Protein AF-A0A0C4EWX1-F1 (afdb_monomer_lite)

Radius of gyration: 31.96 Å; chains: 1; bounding box: 99×58×82 Å

Secondary structure (DSSP, 8-state):
------------------------------------------------------------PPP--EEHHHHHHHHHSS-TTTS--TT--HHHHHHHHHHEEE--SEEEE-SSPPPHHHHHHHHHHTEEEEPPTT-SS-SEEEEEEE--TT--S--GGGEEEEEEEEE--S-THHHHHHHHH-SHHHHT----TT--EEEEEEESS---HHHHHHHHS-HHHHHHHT-PPP-SSPPTTEEEEEEESGGG-TTS-HHHHHHHHHHHT----HHHH--SHHHHHHHHHHHHHGGG-

Foldseek 3Di:
DDDDDDDDDDDDDDDDDDDDDDDDDDDDDDDDDDDDDDDDDDDDDDDDPPDPDPDPPPPPPDDDWDFPQVVVCQFFVDGLVLACQDQAAPVLSCQNRVQKTFFADEEDEDADQDELVNLVVCRVVRYKYQYDPPQWLARIKTKIFRHDPVDDDGDSQRIEIAGEDEDADDDPVVLQVSVVCNDCVNRVYDHDLSHAYEYEYEHANADDPQCVVLLVDDPVSNSCSQNRDDDDDRDNRYGYTYAGHPSSGPNADPVRSVVVVCVSPPPVCQLVVPPDPVSNVVVVVVVVVSVPD

Structure (mmCIF, N/CA/C/O backbone):
data_AF-A0A0C4EWX1-F1
#
_entry.id   AF-A0A0C4EWX1-F1
#
loop_
_atom_site.group_PDB
_atom_site.id
_atom_site.type_symbol
_atom_site.label_atom_id
_atom_site.label_alt_id
_atom_site.label_comp_id
_atom_site.label_asym_id
_atom_site.label_entity_id
_atom_site.label_seq_id
_atom_site.pdbx_PDB_ins_code
_atom_site.Cartn_x
_atom_site.Cartn_y
_atom_site.Cartn_z
_atom_site.occupancy
_atom_site.B_iso_or_equiv
_atom_site.auth_seq_id
_atom_site.auth_comp_id
_atom_site.auth_asym_id
_atom_site.auth_atom_id
_atom_site.pdbx_PDB_model_num
ATOM 1 N N . MET A 1 1 ? 15.537 36.414 -47.572 1.00 32.09 1 MET A N 1
ATOM 2 C CA . MET A 1 1 ? 16.147 37.755 -47.449 1.00 32.09 1 MET A CA 1
ATOM 3 C C . MET A 1 1 ? 16.568 37.961 -45.998 1.00 32.09 1 MET A C 1
ATOM 5 O O . MET A 1 1 ? 15.700 37.920 -45.146 1.00 32.09 1 MET A O 1
ATOM 9 N N . ASN A 1 2 ? 17.889 38.091 -45.793 1.00 27.84 2 ASN A N 1
ATOM 10 C CA . ASN A 1 2 ? 18.663 38.701 -44.687 1.00 27.84 2 ASN A CA 1
ATOM 11 C C . ASN A 1 2 ? 18.342 38.325 -43.222 1.00 27.84 2 ASN A C 1
ATOM 13 O O . ASN A 1 2 ? 17.267 38.635 -42.732 1.00 27.84 2 ASN A O 1
ATOM 17 N N . LYS A 1 3 ? 19.209 37.528 -42.558 1.00 28.62 3 LYS A N 1
ATOM 18 C CA . LYS A 1 3 ? 20.475 37.877 -41.825 1.00 28.62 3 LYS A CA 1
ATOM 19 C C . LYS A 1 3 ? 20.147 38.521 -40.459 1.00 28.62 3 LYS A C 1
ATOM 21 O O . LYS A 1 3 ? 19.327 39.423 -40.423 1.00 28.62 3 LYS A O 1
ATOM 26 N N . THR A 1 4 ? 20.656 38.066 -39.303 1.00 31.55 4 THR A N 1
ATOM 27 C CA . THR A 1 4 ? 22.077 38.002 -38.862 1.00 31.55 4 THR A CA 1
ATOM 28 C C . THR A 1 4 ? 22.133 37.183 -37.545 1.00 31.55 4 THR A C 1
ATOM 30 O O . THR A 1 4 ? 21.404 37.511 -36.618 1.00 31.55 4 THR A O 1
ATOM 33 N N . VAL A 1 5 ? 22.681 35.960 -37.481 1.00 28.53 5 VAL A N 1
ATOM 34 C CA . VAL A 1 5 ? 24.032 35.533 -37.020 1.00 28.53 5 VAL A CA 1
ATOM 35 C C . VAL A 1 5 ? 24.793 36.507 -36.107 1.00 28.53 5 VAL A C 1
ATOM 37 O O . VAL A 1 5 ? 25.285 37.517 -36.587 1.00 28.53 5 VAL A O 1
ATOM 40 N N . HIS A 1 6 ? 25.042 36.120 -34.851 1.00 31.69 6 HIS A N 1
ATOM 41 C CA . HIS A 1 6 ? 26.299 36.464 -34.180 1.00 31.69 6 HIS A CA 1
ATOM 42 C C . HIS A 1 6 ? 26.901 35.239 -33.487 1.00 31.69 6 HIS A C 1
ATOM 44 O O . HIS A 1 6 ? 26.357 34.688 -32.534 1.00 31.69 6 HIS A O 1
ATOM 50 N N . ASP A 1 7 ? 28.029 34.841 -34.063 1.00 29.61 7 ASP A N 1
ATOM 51 C CA . ASP A 1 7 ? 29.065 33.942 -33.580 1.00 29.61 7 ASP A CA 1
ATOM 52 C C . ASP A 1 7 ? 29.964 34.690 -32.579 1.00 29.61 7 ASP A C 1
ATOM 54 O O . ASP A 1 7 ? 30.181 35.893 -32.746 1.00 29.61 7 ASP A O 1
ATOM 58 N N . LEU A 1 8 ? 30.553 33.978 -31.614 1.00 27.50 8 LEU A N 1
ATOM 59 C CA . LEU A 1 8 ? 31.857 34.332 -31.036 1.00 27.50 8 LEU A CA 1
ATOM 60 C C . LEU A 1 8 ? 32.463 33.119 -30.315 1.00 27.50 8 LEU A C 1
ATOM 62 O O . LEU A 1 8 ? 32.254 32.874 -29.128 1.00 27.50 8 LEU A O 1
ATOM 66 N N . LYS A 1 9 ? 33.249 32.360 -31.082 1.00 28.22 9 LYS A N 1
ATOM 67 C CA . LYS A 1 9 ? 34.370 31.561 -30.583 1.00 28.22 9 LYS A CA 1
ATOM 68 C C . LYS A 1 9 ? 35.592 32.459 -30.339 1.00 28.22 9 LYS A C 1
ATOM 70 O O . LYS A 1 9 ? 35.825 33.416 -31.073 1.00 28.22 9 LYS A O 1
ATOM 75 N N . THR A 1 10 ? 36.463 31.941 -29.472 1.00 27.70 10 THR A N 1
ATOM 76 C CA . THR A 1 10 ? 37.933 32.097 -29.424 1.00 27.70 10 THR A CA 1
ATOM 77 C C . THR A 1 10 ? 38.510 33.241 -28.587 1.00 27.70 10 THR A C 1
ATOM 79 O O . THR A 1 10 ? 38.507 34.397 -28.990 1.00 27.70 10 THR A O 1
ATOM 82 N N . LEU A 1 11 ? 39.188 32.860 -27.500 1.00 28.12 11 LEU A N 1
ATOM 83 C CA . LEU A 1 11 ? 40.572 33.278 -27.288 1.00 28.12 11 LEU A CA 1
ATOM 84 C C . LEU A 1 11 ? 41.362 32.136 -26.639 1.00 28.12 11 LEU A C 1
ATOM 86 O O . LEU A 1 11 ? 40.887 31.436 -25.750 1.00 28.12 11 LEU A O 1
ATOM 90 N N . ASP A 1 12 ? 42.539 31.937 -27.209 1.00 27.03 12 ASP A N 1
ATO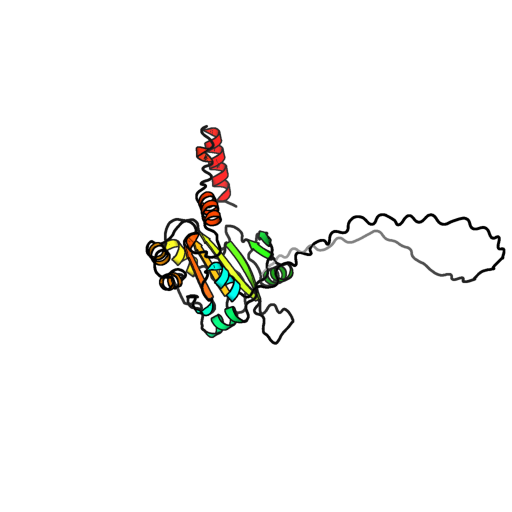M 91 C CA . ASP A 1 12 ? 43.457 30.812 -27.123 1.00 27.03 12 ASP A CA 1
ATOM 92 C C . ASP A 1 12 ? 44.787 31.359 -26.558 1.00 27.03 12 ASP A C 1
ATOM 94 O O . ASP A 1 12 ? 45.111 32.517 -26.830 1.00 27.03 12 ASP A O 1
ATOM 98 N N . LYS A 1 13 ? 45.569 30.500 -25.877 1.00 32.09 13 LYS A N 1
ATOM 99 C CA . LYS A 1 13 ? 47.032 30.611 -25.609 1.00 32.09 13 LYS A CA 1
ATOM 100 C C . LYS A 1 13 ? 47.527 31.706 -24.633 1.00 32.09 13 LYS A C 1
ATOM 102 O O . LYS A 1 13 ? 46.998 32.799 -24.575 1.00 32.09 13 LYS A O 1
ATOM 107 N N . ALA A 1 14 ? 48.598 31.534 -23.847 1.00 27.78 14 ALA A N 1
ATOM 108 C CA . ALA A 1 14 ? 49.599 30.474 -23.689 1.00 27.78 14 ALA A CA 1
ATOM 109 C C . ALA A 1 14 ? 50.414 30.700 -22.394 1.00 27.78 14 ALA A C 1
ATOM 111 O O . ALA A 1 14 ? 50.656 31.847 -22.023 1.00 27.78 14 ALA A O 1
ATOM 112 N N . ARG A 1 15 ? 50.979 29.626 -21.817 1.00 27.45 15 ARG A N 1
ATOM 113 C CA . ARG A 1 15 ? 52.424 29.564 -21.509 1.00 27.45 15 ARG A CA 1
ATOM 114 C C . ARG A 1 15 ? 52.901 28.104 -21.404 1.00 27.45 15 ARG A C 1
ATOM 116 O O . ARG A 1 15 ? 52.436 27.354 -20.555 1.00 27.45 15 ARG A O 1
ATOM 123 N N . ALA A 1 16 ? 53.798 27.737 -22.320 1.00 28.36 16 ALA A N 1
ATOM 124 C CA . ALA A 1 16 ? 54.700 26.577 -22.285 1.00 28.36 16 ALA A CA 1
ATOM 125 C C . ALA A 1 16 ? 55.749 26.735 -21.153 1.00 28.36 16 ALA A C 1
ATOM 127 O O . ALA A 1 16 ? 55.885 27.841 -20.633 1.00 28.36 16 ALA A O 1
ATOM 128 N N . GLY A 1 17 ? 56.543 25.751 -20.720 1.00 28.36 17 GLY A N 1
ATOM 129 C CA . GLY A 1 17 ? 56.886 24.398 -21.187 1.00 28.36 17 GLY A CA 1
ATOM 130 C C . GLY A 1 17 ? 57.621 23.644 -20.048 1.00 28.36 17 GLY A C 1
ATOM 131 O O . GLY A 1 17 ? 57.960 24.278 -19.051 1.00 28.36 17 GLY A O 1
ATOM 132 N N . THR A 1 18 ? 57.613 22.297 -20.059 1.00 28.30 18 THR A N 1
ATOM 133 C CA . THR A 1 18 ? 58.764 21.384 -20.365 1.00 28.30 18 THR A CA 1
ATOM 134 C C . THR A 1 18 ? 59.731 21.229 -19.166 1.00 28.30 18 THR A C 1
ATOM 136 O O . THR A 1 18 ? 60.071 22.221 -18.543 1.00 28.30 18 THR A O 1
ATOM 139 N N . ASP A 1 19 ? 60.151 20.059 -18.659 1.00 27.77 19 ASP A N 1
ATOM 140 C CA . ASP A 1 19 ? 60.656 18.796 -19.240 1.00 27.77 19 ASP A CA 1
ATOM 141 C C . ASP A 1 19 ? 60.678 17.702 -18.128 1.00 27.77 19 ASP A C 1
ATOM 143 O O . ASP A 1 19 ? 60.911 18.027 -16.969 1.00 27.77 19 ASP A O 1
ATOM 147 N N . ASN A 1 20 ? 60.197 16.467 -18.330 1.00 29.12 20 ASN A N 1
ATOM 148 C CA . ASN A 1 20 ? 60.824 15.248 -18.893 1.00 29.12 20 ASN A CA 1
ATOM 149 C C . ASN A 1 20 ? 61.800 14.439 -17.991 1.00 29.12 20 ASN A C 1
ATOM 151 O O . ASN A 1 20 ? 62.826 14.940 -17.551 1.00 29.12 20 ASN A O 1
ATOM 155 N N . LYS A 1 21 ? 61.507 13.120 -17.947 1.00 29.58 21 LYS A N 1
ATOM 156 C CA . LYS A 1 21 ? 62.373 11.920 -17.790 1.00 29.58 21 LYS A CA 1
ATOM 157 C C . LYS A 1 21 ? 62.737 11.336 -16.404 1.00 29.58 21 LYS A C 1
ATOM 159 O O . LYS A 1 21 ? 63.554 11.869 -15.668 1.00 29.58 21 LYS A O 1
ATOM 164 N N . ALA A 1 22 ? 62.234 10.113 -16.179 1.00 35.50 22 ALA A N 1
ATOM 165 C CA . ALA A 1 22 ? 62.958 8.957 -15.605 1.00 35.50 22 ALA A CA 1
ATOM 166 C C . ALA A 1 22 ? 63.925 8.368 -16.686 1.00 35.50 22 ALA A C 1
ATOM 168 O O . ALA A 1 22 ? 63.722 8.751 -17.850 1.00 35.50 22 ALA A O 1
ATOM 169 N N . PRO A 1 23 ? 64.924 7.475 -16.422 1.00 43.25 23 PRO A N 1
ATOM 170 C CA . PRO A 1 23 ? 64.732 6.165 -15.753 1.00 43.25 23 PRO A CA 1
ATOM 171 C C . PRO A 1 23 ? 65.967 5.502 -15.047 1.00 43.25 23 PRO A C 1
ATOM 173 O O . PRO A 1 23 ? 67.049 6.074 -14.988 1.00 43.25 23 PRO A O 1
ATOM 176 N N . ASP A 1 24 ? 65.735 4.261 -14.582 1.00 29.45 24 ASP A N 1
ATOM 177 C CA . ASP A 1 24 ? 66.617 3.070 -14.463 1.00 29.45 24 ASP A CA 1
ATOM 178 C C . ASP A 1 24 ? 67.754 2.931 -13.424 1.00 29.45 24 ASP A C 1
ATOM 180 O O . ASP A 1 24 ? 68.607 3.796 -13.258 1.00 29.45 24 ASP A O 1
ATOM 184 N N . GLY A 1 25 ? 67.820 1.723 -12.827 1.00 29.36 25 GLY A N 1
ATOM 185 C CA . GLY A 1 25 ? 69.032 1.150 -12.215 1.00 29.36 25 GLY A CA 1
ATOM 186 C C . GLY A 1 25 ? 68.798 0.106 -11.110 1.00 29.36 25 GLY A C 1
ATOM 187 O O . GLY A 1 25 ? 68.555 0.477 -9.969 1.00 29.36 25 GLY A O 1
ATOM 188 N N . MET A 1 26 ? 68.888 -1.186 -11.454 1.00 29.98 26 MET A N 1
ATOM 189 C CA . MET A 1 26 ? 68.985 -2.352 -10.549 1.00 29.98 26 MET A CA 1
ATOM 190 C C . MET A 1 26 ? 70.256 -2.319 -9.683 1.00 29.98 26 MET A C 1
ATOM 192 O O . MET A 1 26 ? 71.267 -1.817 -10.154 1.00 29.98 26 MET A O 1
ATOM 196 N N . ASP A 1 27 ? 70.226 -2.952 -8.501 1.00 32.16 27 ASP A N 1
ATOM 197 C CA . ASP A 1 27 ? 71.203 -4.000 -8.155 1.00 32.16 27 ASP A CA 1
ATOM 198 C C . ASP A 1 27 ? 70.766 -4.842 -6.943 1.00 32.16 27 ASP A C 1
ATOM 200 O O . ASP A 1 27 ? 70.128 -4.372 -6.000 1.00 32.16 27 ASP A O 1
ATOM 204 N N . ILE A 1 28 ? 71.092 -6.128 -7.046 1.00 35.16 28 ILE A N 1
ATOM 205 C CA . ILE A 1 28 ? 70.813 -7.242 -6.143 1.00 35.16 28 ILE A CA 1
ATOM 206 C C . ILE A 1 28 ? 72.161 -7.617 -5.523 1.00 35.16 28 ILE A C 1
ATOM 208 O O . ILE A 1 28 ? 73.083 -7.875 -6.286 1.00 35.16 28 ILE A O 1
ATOM 212 N N . ASP A 1 29 ? 72.277 -7.733 -4.197 1.00 29.83 29 ASP A N 1
ATOM 213 C CA . ASP A 1 29 ? 73.131 -8.777 -3.613 1.00 29.83 29 ASP A CA 1
ATOM 214 C C . ASP A 1 29 ? 72.771 -9.071 -2.148 1.00 29.83 29 ASP A C 1
ATOM 216 O O . ASP A 1 29 ? 72.382 -8.181 -1.391 1.00 29.83 29 ASP A O 1
ATOM 220 N N . SER A 1 30 ? 72.845 -10.351 -1.777 1.00 32.50 30 SER A N 1
ATOM 221 C CA . SER A 1 30 ? 72.583 -10.874 -0.420 1.00 32.50 30 SER A CA 1
ATOM 222 C C . SER A 1 30 ? 73.916 -11.122 0.341 1.00 32.50 30 SER A C 1
ATOM 224 O O . SER A 1 30 ? 74.939 -10.594 -0.080 1.00 32.50 30 SER A O 1
ATOM 226 N N . PRO A 1 31 ? 73.952 -11.797 1.512 1.00 51.91 31 PRO A N 1
ATOM 227 C CA . PRO A 1 31 ? 74.474 -11.253 2.770 1.00 51.91 31 PRO A CA 1
ATOM 228 C C . PRO A 1 31 ? 75.814 -11.901 3.194 1.00 51.91 31 PRO A C 1
ATOM 230 O O . PRO A 1 31 ? 76.387 -12.692 2.443 1.00 51.91 31 PRO A O 1
ATOM 233 N N . PRO A 1 32 ? 76.287 -11.661 4.433 1.00 33.84 32 PRO A N 1
ATOM 234 C CA . PRO A 1 32 ? 76.810 -12.813 5.168 1.00 33.84 32 PRO A CA 1
ATOM 235 C C . PRO A 1 32 ? 76.374 -12.908 6.637 1.00 33.84 32 PRO A C 1
ATOM 237 O O . PRO A 1 32 ? 76.201 -11.918 7.348 1.00 33.84 32 PRO A O 1
ATOM 240 N N . ASP A 1 33 ? 76.229 -14.170 7.041 1.00 33.34 33 ASP A N 1
ATOM 241 C CA . ASP A 1 33 ? 76.156 -14.698 8.400 1.00 33.34 33 ASP A CA 1
ATOM 242 C C . ASP A 1 33 ? 77.389 -14.336 9.243 1.00 33.34 33 ASP A C 1
ATOM 244 O O . ASP A 1 33 ? 78.504 -14.371 8.735 1.00 33.34 33 ASP A O 1
ATOM 248 N N . ASP A 1 34 ? 77.192 -14.125 10.552 1.00 35.09 34 ASP A N 1
ATOM 249 C CA . ASP A 1 34 ? 78.176 -14.519 11.571 1.00 35.09 34 ASP A CA 1
ATOM 250 C C . ASP A 1 34 ? 77.536 -14.721 12.965 1.00 35.09 34 ASP A C 1
ATOM 252 O O . ASP A 1 34 ? 77.247 -13.807 13.736 1.00 35.09 34 ASP A O 1
ATOM 256 N N . MET A 1 35 ? 77.283 -15.999 13.240 1.00 32.31 35 MET A N 1
ATOM 257 C CA . MET A 1 35 ? 77.416 -16.769 14.485 1.00 32.31 35 MET A CA 1
ATOM 258 C C . MET A 1 35 ? 77.811 -16.036 15.797 1.00 32.31 35 MET A C 1
ATOM 260 O O . MET A 1 35 ? 78.940 -15.570 15.941 1.00 32.31 35 MET A O 1
ATOM 264 N N . LYS A 1 36 ? 76.977 -16.153 16.850 1.00 33.09 36 LYS A N 1
ATOM 265 C CA . LYS A 1 36 ? 77.289 -16.939 18.077 1.00 33.09 36 LYS A CA 1
ATOM 266 C C . LYS A 1 36 ? 76.203 -16.857 19.164 1.00 33.09 36 LYS A C 1
ATOM 268 O O . LYS A 1 36 ? 75.807 -15.798 19.635 1.00 33.09 36 LYS A O 1
ATOM 273 N N . THR A 1 37 ? 75.803 -18.047 19.594 1.00 31.19 37 THR A N 1
ATOM 274 C CA . THR A 1 37 ? 74.988 -18.423 20.755 1.00 31.19 37 THR A CA 1
ATOM 275 C C . THR A 1 37 ? 75.541 -17.936 22.098 1.00 31.19 37 THR A C 1
ATOM 277 O O . THR A 1 37 ? 76.738 -18.077 22.345 1.00 31.19 37 THR A O 1
ATOM 280 N N . LEU A 1 38 ? 74.653 -17.545 23.022 1.00 32.00 38 LEU A N 1
ATOM 281 C CA . LEU A 1 38 ? 74.841 -17.805 24.453 1.00 32.00 38 LEU A CA 1
ATOM 282 C C . LEU A 1 38 ? 73.483 -17.989 25.154 1.00 32.00 38 LEU A C 1
ATOM 284 O O . LEU A 1 38 ? 72.659 -17.078 25.201 1.00 32.00 38 LEU A O 1
ATOM 288 N N . ASP A 1 39 ? 73.277 -19.187 25.694 1.00 34.38 39 ASP A N 1
ATOM 289 C CA . ASP A 1 39 ? 72.144 -19.578 26.527 1.00 34.38 39 ASP A CA 1
ATOM 290 C C . ASP A 1 39 ? 72.026 -18.740 27.807 1.00 34.38 39 ASP A C 1
ATOM 292 O O . ASP A 1 39 ? 73.027 -18.493 28.485 1.00 34.38 39 ASP A O 1
ATOM 296 N N . LYS A 1 40 ? 70.782 -18.419 28.194 1.00 33.59 40 LYS A N 1
ATOM 297 C CA . LYS A 1 40 ? 70.266 -18.515 29.577 1.00 33.59 40 LYS A CA 1
ATOM 298 C C . LYS A 1 40 ? 68.777 -18.158 29.631 1.00 33.59 40 LYS A C 1
ATOM 300 O O . LYS A 1 40 ? 68.396 -16.995 29.549 1.00 33.59 40 LYS A O 1
ATOM 305 N N . ALA A 1 41 ? 67.934 -19.165 29.846 1.00 36.94 41 ALA A N 1
ATOM 306 C CA . ALA A 1 41 ? 66.556 -18.967 30.287 1.00 36.94 41 ALA A CA 1
ATOM 307 C C . ALA A 1 41 ? 66.511 -18.558 31.772 1.00 36.94 41 ALA A C 1
ATOM 309 O O . ALA A 1 41 ? 67.280 -19.084 32.584 1.00 36.94 41 ALA A O 1
ATOM 310 N N . PRO A 1 42 ? 65.534 -17.721 32.158 1.00 31.80 42 PRO A N 1
ATOM 311 C CA . PRO A 1 42 ? 64.770 -18.067 33.348 1.00 31.80 42 PRO A CA 1
ATOM 312 C C . PRO A 1 42 ? 63.252 -17.872 33.185 1.00 31.80 42 PRO A C 1
ATOM 314 O O . PRO A 1 42 ? 62.763 -16.797 32.868 1.00 31.80 42 PRO A O 1
ATOM 317 N N . LYS A 1 43 ? 62.541 -18.949 33.537 1.00 31.39 43 LYS A N 1
ATOM 318 C CA . LYS A 1 43 ? 61.285 -19.009 34.308 1.00 31.39 43 LYS A CA 1
ATOM 319 C C . LYS A 1 43 ? 60.057 -18.246 33.779 1.00 31.39 43 LYS A C 1
ATOM 321 O O . LYS A 1 43 ? 59.875 -17.050 33.966 1.00 31.39 43 LYS A O 1
ATOM 326 N N . THR A 1 44 ? 59.141 -19.062 33.264 1.00 35.28 44 THR A N 1
ATOM 327 C CA . THR A 1 44 ? 57.701 -18.857 33.071 1.00 35.28 44 THR A CA 1
ATOM 328 C C . THR A 1 44 ? 57.010 -18.057 34.181 1.00 35.28 44 THR A C 1
ATOM 330 O O . THR A 1 44 ? 57.023 -18.459 35.346 1.00 35.28 44 THR A O 1
ATOM 333 N N . SER A 1 45 ? 56.287 -17.010 33.782 1.00 33.09 45 SER A N 1
ATOM 334 C CA . SER A 1 45 ? 55.141 -16.460 34.508 1.00 33.09 45 SER A CA 1
ATOM 335 C C . SER A 1 45 ? 53.948 -16.466 33.555 1.00 33.09 45 SER A C 1
ATOM 337 O O . SER A 1 45 ? 53.883 -15.681 32.610 1.00 33.09 45 SER A O 1
ATOM 339 N N . ASN A 1 46 ? 53.032 -17.410 33.771 1.00 47.47 46 ASN A N 1
ATOM 340 C CA . ASN A 1 46 ? 51.766 -17.494 33.057 1.00 47.47 46 ASN A CA 1
ATOM 341 C C . ASN A 1 46 ? 50.856 -16.351 33.521 1.00 47.47 46 ASN A C 1
ATOM 343 O O . ASN A 1 46 ? 50.251 -16.427 34.590 1.00 47.47 46 ASN A O 1
ATOM 347 N N . LYS A 1 47 ? 50.708 -15.317 32.695 1.00 38.41 47 LYS A N 1
ATOM 348 C CA . LYS A 1 47 ? 49.545 -14.429 32.744 1.00 38.41 47 LYS A CA 1
ATOM 349 C C . LYS A 1 47 ? 48.957 -14.350 31.344 1.00 38.41 47 LYS A C 1
ATOM 351 O O . LYS A 1 47 ? 49.498 -13.675 30.474 1.00 38.41 47 LYS A O 1
ATOM 356 N N . ALA A 1 48 ? 47.870 -15.091 31.134 1.00 42.94 48 ALA A N 1
ATOM 357 C CA . ALA A 1 48 ? 47.037 -14.928 29.955 1.00 42.94 48 ALA A CA 1
ATOM 358 C C . ALA A 1 48 ? 46.577 -13.457 29.880 1.00 42.94 48 ALA A C 1
ATOM 360 O O . ALA A 1 48 ? 46.187 -12.900 30.914 1.00 42.94 48 ALA A O 1
ATOM 361 N N . PRO A 1 49 ? 46.634 -12.803 28.708 1.00 43.31 49 PRO A N 1
ATOM 362 C CA . PRO A 1 49 ? 46.014 -11.501 28.552 1.00 43.31 49 PRO A CA 1
ATOM 363 C C . PRO A 1 49 ? 44.509 -11.647 28.792 1.00 43.31 49 PRO A C 1
ATOM 365 O O . PRO A 1 49 ? 43.868 -12.513 28.201 1.00 43.31 49 PRO A O 1
ATOM 368 N N . ASN A 1 50 ? 43.954 -10.806 29.671 1.00 46.62 50 ASN A N 1
ATOM 369 C CA . ASN A 1 50 ? 42.510 -10.645 29.828 1.00 46.62 50 ASN A CA 1
ATOM 370 C C . ASN A 1 50 ? 41.925 -10.237 28.471 1.00 46.62 50 ASN A C 1
ATOM 372 O O . ASN A 1 50 ? 42.042 -9.080 28.066 1.00 46.62 50 ASN A O 1
ATOM 376 N N . ILE A 1 51 ? 41.324 -11.193 27.765 1.00 55.00 51 ILE A N 1
ATOM 377 C CA . ILE A 1 51 ? 40.500 -10.916 26.594 1.00 55.00 51 ILE A CA 1
ATOM 378 C C . ILE A 1 51 ? 39.245 -10.212 27.129 1.00 55.00 51 ILE A C 1
ATOM 380 O O . ILE A 1 51 ? 38.592 -10.761 28.022 1.00 55.00 51 ILE A O 1
ATOM 384 N N . PRO A 1 52 ? 38.930 -8.990 26.668 1.00 52.62 52 PRO A N 1
ATOM 385 C CA . PRO A 1 52 ? 37.728 -8.295 27.097 1.00 52.62 52 PRO A CA 1
ATOM 386 C C . PRO A 1 52 ? 36.509 -9.148 26.750 1.00 52.62 52 PRO A C 1
ATOM 388 O O . PRO A 1 52 ? 36.436 -9.693 25.652 1.00 52.62 52 PRO A O 1
ATOM 391 N N . ASP A 1 53 ? 35.599 -9.251 27.719 1.00 53.56 53 ASP A N 1
ATOM 392 C CA . ASP A 1 53 ? 34.304 -9.935 27.688 1.00 53.56 53 ASP A CA 1
ATOM 393 C C . ASP A 1 53 ? 33.611 -9.749 26.324 1.00 53.56 53 ASP A C 1
ATOM 395 O O . ASP A 1 53 ? 32.908 -8.764 26.084 1.00 53.56 53 ASP A O 1
ATOM 399 N N . SER A 1 54 ? 33.865 -10.672 25.392 1.00 57.00 54 SER A N 1
ATOM 400 C CA . SER A 1 54 ? 33.291 -10.675 24.051 1.00 57.00 54 SER A CA 1
ATOM 401 C C . SER A 1 54 ? 31.895 -11.264 24.138 1.00 57.00 54 SER A C 1
ATOM 403 O O . SER A 1 54 ? 31.610 -12.360 23.657 1.00 57.00 54 SER A O 1
ATOM 405 N N . ARG A 1 55 ? 30.992 -10.517 24.778 1.00 54.62 55 ARG A N 1
ATOM 406 C CA . ARG A 1 55 ? 29.563 -10.784 24.640 1.00 54.62 55 ARG A CA 1
ATOM 407 C C . ARG A 1 55 ? 29.271 -10.819 23.141 1.00 54.62 55 ARG A C 1
ATOM 409 O O . ARG A 1 55 ? 29.655 -9.866 22.455 1.00 54.62 55 ARG A O 1
ATOM 416 N N . PRO A 1 56 ? 28.650 -11.888 22.615 1.00 53.78 56 PRO A N 1
ATOM 417 C CA . PRO A 1 56 ? 28.274 -11.926 21.216 1.00 53.78 56 PRO A CA 1
ATOM 418 C C . PRO A 1 56 ? 27.453 -10.675 20.932 1.00 53.78 56 PRO A C 1
ATOM 420 O O . PRO A 1 56 ? 26.420 -10.449 21.565 1.00 53.78 56 PRO A O 1
ATOM 423 N N . VAL A 1 57 ? 27.938 -9.827 20.025 1.00 58.75 57 VAL A N 1
ATOM 424 C CA . VAL A 1 57 ? 27.074 -8.823 19.416 1.00 58.75 57 VAL A CA 1
ATOM 425 C C . VAL A 1 57 ? 26.021 -9.644 18.697 1.00 58.75 57 VAL A C 1
ATOM 427 O O . VAL A 1 57 ? 26.323 -10.309 17.709 1.00 58.75 57 VAL A O 1
ATOM 430 N N . GLU A 1 58 ? 24.818 -9.678 19.260 1.00 55.44 58 GLU A N 1
ATOM 431 C CA . GLU A 1 58 ? 23.667 -10.295 18.626 1.00 55.44 58 GLU A CA 1
ATOM 432 C C . GLU A 1 58 ? 23.483 -9.563 17.294 1.00 55.44 58 GLU A C 1
ATOM 434 O O . GLU A 1 58 ? 23.051 -8.406 17.249 1.00 55.44 58 GLU A O 1
ATOM 439 N N . LEU A 1 59 ? 23.925 -10.194 16.206 1.00 49.97 59 LEU A N 1
ATOM 440 C CA . LEU A 1 59 ? 23.685 -9.711 14.859 1.00 49.97 59 LEU A CA 1
ATOM 441 C C . LEU A 1 59 ? 22.175 -9.778 14.668 1.00 49.97 59 LEU A C 1
ATOM 443 O O . LEU A 1 59 ? 21.616 -10.822 14.346 1.00 49.97 59 LEU A O 1
ATOM 447 N N . LYS A 1 60 ? 21.499 -8.658 14.925 1.00 53.25 60 LYS A N 1
ATOM 448 C CA . LYS A 1 60 ? 20.121 -8.471 14.495 1.00 53.25 60 LYS A CA 1
ATOM 449 C C . LYS A 1 60 ? 20.153 -8.443 12.977 1.00 53.25 60 LYS A C 1
ATOM 451 O O . LYS A 1 60 ? 20.425 -7.404 12.379 1.00 53.25 60 LYS A O 1
ATOM 456 N N . GLU A 1 61 ? 19.946 -9.604 12.369 1.00 58.00 61 GLU A N 1
ATOM 457 C CA . GLU A 1 61 ? 19.715 -9.694 10.937 1.00 58.00 61 GLU A CA 1
ATOM 458 C C . GLU A 1 61 ? 18.541 -8.777 10.596 1.00 58.00 61 GLU A C 1
ATOM 460 O O . GLU A 1 61 ? 17.474 -8.832 11.216 1.00 58.00 61 GLU A O 1
ATOM 465 N N . PHE A 1 62 ? 18.758 -7.872 9.641 1.00 56.59 62 PHE A N 1
ATOM 466 C CA . PHE A 1 62 ? 17.659 -7.078 9.119 1.00 56.59 62 PHE A CA 1
ATOM 467 C C . PHE A 1 62 ? 16.644 -8.031 8.485 1.00 56.59 62 PHE A C 1
ATOM 469 O O . PHE A 1 62 ? 17.051 -8.959 7.780 1.00 56.59 62 PHE A O 1
ATOM 476 N N . PRO A 1 63 ? 15.337 -7.824 8.714 1.00 65.50 63 PRO A N 1
ATOM 477 C CA . PRO A 1 63 ? 14.327 -8.681 8.123 1.00 65.50 63 PRO A CA 1
ATOM 478 C C . PRO A 1 63 ? 14.508 -8.711 6.602 1.00 65.50 63 PRO A C 1
ATOM 480 O O . PRO A 1 63 ? 14.672 -7.671 5.954 1.00 65.50 63 PRO A O 1
ATOM 483 N N . GLY A 1 64 ? 14.520 -9.924 6.048 1.00 79.94 64 GLY A N 1
ATOM 484 C CA . GLY A 1 64 ? 14.620 -10.147 4.610 1.00 79.94 64 GLY A CA 1
ATOM 485 C C . GLY A 1 64 ? 13.435 -9.550 3.846 1.00 79.94 64 GLY A C 1
ATOM 486 O O . GLY A 1 64 ? 12.503 -8.992 4.425 1.00 79.94 64 GLY A O 1
ATOM 487 N N . ALA A 1 65 ? 13.461 -9.664 2.518 1.00 89.00 65 ALA A N 1
ATOM 488 C CA . ALA A 1 65 ? 12.338 -9.230 1.692 1.00 89.00 65 ALA A CA 1
ATOM 489 C C . ALA A 1 65 ? 11.037 -9.950 2.100 1.00 89.00 65 ALA A C 1
ATOM 491 O O . ALA A 1 65 ? 11.019 -11.165 2.303 1.00 89.00 65 ALA A O 1
ATOM 492 N N . ILE A 1 66 ? 9.944 -9.196 2.191 1.00 92.88 66 ILE A N 1
ATOM 493 C CA . ILE A 1 66 ? 8.638 -9.658 2.663 1.00 92.88 66 ILE A CA 1
ATOM 494 C C . ILE A 1 66 ? 7.693 -9.791 1.461 1.00 92.88 66 ILE A C 1
ATOM 496 O O . ILE A 1 66 ? 7.597 -8.850 0.669 1.00 92.88 66 ILE A O 1
ATOM 500 N N . PRO A 1 67 ? 6.961 -10.909 1.310 1.00 96.19 67 PRO A N 1
ATOM 501 C CA . PRO A 1 67 ? 5.932 -11.029 0.282 1.00 96.19 67 PRO A CA 1
ATOM 502 C C . PRO A 1 67 ? 4.818 -9.988 0.451 1.00 96.19 67 PRO A C 1
ATOM 504 O O . PRO A 1 67 ? 4.342 -9.762 1.566 1.00 96.19 67 PRO A O 1
ATOM 507 N N . VAL A 1 68 ? 4.328 -9.418 -0.653 1.00 97.75 68 VAL A N 1
ATOM 508 C CA . VAL A 1 68 ? 3.202 -8.461 -0.656 1.00 97.75 68 VAL A CA 1
ATOM 509 C C . VAL A 1 68 ? 1.969 -9.067 0.018 1.00 97.75 68 VAL A C 1
ATOM 511 O O . VAL A 1 68 ? 1.310 -8.395 0.809 1.00 97.75 68 VAL A O 1
ATOM 514 N N . ALA A 1 69 ? 1.687 -10.351 -0.220 1.00 97.69 69 ALA A N 1
ATOM 515 C CA . ALA A 1 69 ? 0.600 -11.058 0.455 1.00 97.69 69 ALA A CA 1
ATOM 516 C C . ALA A 1 69 ? 0.747 -11.012 1.985 1.00 97.69 69 ALA A C 1
ATOM 518 O O . ALA A 1 69 ? -0.197 -10.654 2.686 1.00 97.69 69 ALA A O 1
ATOM 519 N N . LYS A 1 70 ? 1.954 -11.276 2.505 1.00 97.00 70 LYS A N 1
ATOM 520 C CA . LYS A 1 70 ? 2.208 -11.258 3.949 1.00 97.00 70 LYS A CA 1
ATOM 521 C C . LYS A 1 70 ? 2.109 -9.851 4.534 1.00 97.00 70 LYS A C 1
ATOM 523 O O . LYS A 1 70 ? 1.628 -9.683 5.655 1.00 97.00 70 LYS A O 1
ATOM 528 N N . PHE A 1 71 ? 2.546 -8.843 3.783 1.00 96.62 71 PHE A N 1
ATOM 529 C CA . PHE A 1 71 ? 2.382 -7.440 4.155 1.00 96.62 71 PHE A CA 1
ATOM 530 C C . PHE A 1 71 ? 0.897 -7.071 4.304 1.00 96.62 71 PHE A C 1
ATOM 532 O O . PHE A 1 71 ? 0.497 -6.566 5.352 1.00 96.62 71 PHE A O 1
ATOM 539 N N . LEU A 1 72 ? 0.064 -7.408 3.316 1.00 97.44 72 LEU A N 1
ATOM 540 C CA . LEU A 1 72 ? -1.381 -7.155 3.351 1.00 97.44 72 LEU A CA 1
ATOM 541 C C . LEU A 1 72 ? -2.091 -7.916 4.481 1.00 97.44 72 LEU A C 1
ATOM 543 O O . LEU A 1 72 ? -2.915 -7.337 5.190 1.00 97.44 72 LEU A O 1
ATOM 547 N N . GLU A 1 73 ? -1.736 -9.183 4.693 1.00 96.75 73 GLU A N 1
ATOM 548 C CA . GLU A 1 73 ? -2.238 -9.998 5.809 1.00 96.75 73 GLU A CA 1
ATOM 549 C C . GLU A 1 73 ? -1.875 -9.402 7.165 1.00 96.75 73 GLU A C 1
ATOM 551 O O . GLU A 1 73 ? -2.675 -9.431 8.093 1.00 96.75 73 GLU A O 1
ATOM 556 N N . THR A 1 74 ? -0.679 -8.831 7.288 1.00 95.62 74 THR A N 1
ATOM 557 C CA . THR A 1 74 ? -0.249 -8.180 8.528 1.00 95.62 74 THR A CA 1
ATOM 558 C C . THR A 1 74 ? -1.048 -6.902 8.771 1.00 95.62 74 THR A C 1
ATOM 560 O O . THR A 1 74 ? -1.522 -6.680 9.882 1.00 95.62 74 THR A O 1
ATOM 563 N N . LEU A 1 75 ? -1.256 -6.079 7.738 1.00 95.00 75 LEU A N 1
ATOM 564 C CA . LEU A 1 75 ? -2.042 -4.851 7.867 1.00 95.00 75 LEU A CA 1
ATOM 565 C C . LEU A 1 75 ? -3.498 -5.132 8.266 1.00 95.00 75 LEU A C 1
ATOM 567 O O . LEU A 1 75 ? -4.034 -4.453 9.141 1.00 95.00 75 LEU A O 1
ATOM 571 N N . THR A 1 76 ? -4.124 -6.123 7.633 1.00 94.00 76 THR A N 1
ATOM 572 C CA . THR A 1 76 ? -5.580 -6.348 7.699 1.00 94.00 76 THR A CA 1
ATOM 573 C C . THR A 1 76 ? -5.996 -7.464 8.656 1.00 94.00 76 THR A C 1
ATOM 575 O O . THR A 1 76 ? -7.130 -7.484 9.117 1.00 94.00 76 THR A O 1
ATOM 578 N N . GLY A 1 77 ? -5.105 -8.411 8.962 1.00 93.38 77 GLY A N 1
ATOM 579 C CA . GLY A 1 77 ? -5.454 -9.659 9.647 1.00 93.38 77 GLY A CA 1
ATOM 580 C C . GLY A 1 77 ? -6.219 -10.664 8.777 1.00 93.38 77 GLY A C 1
ATOM 581 O O . GLY A 1 77 ? -6.648 -11.695 9.289 1.00 93.38 77 GLY A O 1
ATOM 582 N N . ILE A 1 78 ? -6.401 -10.383 7.483 1.00 93.31 78 ILE A N 1
ATOM 583 C CA . ILE A 1 78 ? -7.211 -11.169 6.545 1.00 93.31 78 ILE A CA 1
ATOM 584 C C . ILE A 1 78 ? -6.299 -11.790 5.488 1.00 93.31 78 ILE A C 1
ATOM 586 O O . ILE A 1 78 ? -5.343 -11.157 5.044 1.00 93.31 78 ILE A O 1
ATOM 590 N N . SER A 1 79 ? -6.613 -13.013 5.046 1.00 94.88 79 SER A N 1
ATOM 591 C CA . SER A 1 79 ? -5.882 -13.664 3.953 1.00 94.88 79 SER A CA 1
ATOM 592 C C . SER A 1 79 ? -5.843 -12.781 2.704 1.00 94.88 79 SER A C 1
ATOM 594 O O . SER A 1 79 ? -6.879 -12.336 2.209 1.00 94.88 79 SER A O 1
ATOM 596 N N . ALA A 1 80 ? -4.658 -12.579 2.124 1.00 95.44 80 ALA A N 1
ATOM 597 C CA . ALA A 1 80 ? -4.509 -11.672 0.984 1.00 95.44 80 ALA A CA 1
ATOM 598 C C . ALA A 1 80 ? -5.358 -12.074 -0.239 1.00 95.44 80 ALA A C 1
ATOM 600 O O . ALA A 1 80 ? -5.748 -11.227 -1.046 1.00 95.44 80 ALA A O 1
ATOM 601 N N . ASN A 1 81 ? -5.681 -13.364 -0.372 1.00 94.44 81 ASN A N 1
ATOM 602 C CA . ASN A 1 81 ? -6.496 -13.877 -1.470 1.00 94.44 81 ASN A CA 1
ATOM 603 C C . ASN A 1 81 ? -7.973 -13.477 -1.364 1.00 94.44 81 ASN A C 1
ATOM 605 O O . ASN A 1 81 ? -8.618 -13.318 -2.406 1.00 94.44 81 ASN A O 1
ATOM 609 N N . THR A 1 82 ? -8.495 -13.282 -0.150 1.00 94.25 82 THR A N 1
ATOM 610 C CA . THR A 1 82 ? -9.899 -12.914 0.091 1.00 94.25 82 THR A CA 1
ATOM 611 C C . THR A 1 82 ? -10.119 -11.402 0.114 1.00 94.25 82 THR A C 1
ATOM 613 O O . THR A 1 82 ? -11.259 -10.958 0.018 1.00 94.25 82 THR A O 1
ATOM 616 N N . LEU A 1 83 ? -9.047 -10.603 0.178 1.00 94.94 83 LEU A N 1
ATOM 617 C CA . LEU A 1 83 ? -9.141 -9.145 0.181 1.00 94.94 83 LEU A CA 1
ATOM 618 C C . LEU A 1 83 ? -9.776 -8.592 -1.115 1.00 94.94 83 LEU A C 1
ATOM 620 O O . LEU A 1 83 ? -9.435 -9.046 -2.222 1.00 94.94 83 LEU A O 1
ATOM 624 N N . PRO A 1 84 ? -10.641 -7.563 -1.003 1.00 93.88 84 PRO A N 1
ATOM 625 C CA . PRO A 1 84 ? -11.288 -6.916 -2.138 1.00 93.88 84 PRO A CA 1
ATOM 626 C C . PRO A 1 84 ? -10.338 -5.904 -2.796 1.00 93.88 84 PRO A C 1
ATOM 628 O O . PRO A 1 84 ? -10.497 -4.697 -2.650 1.00 93.88 84 PRO A O 1
ATOM 631 N N . LEU A 1 85 ? -9.342 -6.402 -3.537 1.00 94.19 85 LEU A N 1
ATOM 632 C CA . LEU A 1 85 ? -8.268 -5.613 -4.168 1.00 94.19 85 LEU A CA 1
ATOM 633 C C . LEU A 1 85 ? -8.720 -4.740 -5.364 1.00 94.19 85 LEU A C 1
ATOM 635 O O . LEU A 1 85 ? -7.963 -4.546 -6.313 1.00 94.19 85 LEU A O 1
ATOM 639 N N . GLY A 1 86 ? -9.937 -4.203 -5.346 1.00 89.38 86 GLY A N 1
ATOM 640 C CA . GLY A 1 86 ? -10.453 -3.315 -6.387 1.00 89.38 86 GLY A CA 1
ATOM 641 C C . GLY A 1 86 ? -10.650 -4.008 -7.739 1.00 89.38 86 GLY A C 1
ATOM 642 O O . GLY A 1 86 ? -11.129 -5.139 -7.808 1.00 89.38 86 GLY A O 1
ATOM 643 N N . SER A 1 87 ? -10.305 -3.313 -8.827 1.00 89.75 87 SER A N 1
ATOM 644 C CA . SER A 1 87 ? -10.537 -3.752 -10.210 1.00 89.75 87 SER A CA 1
ATOM 645 C C . SER A 1 87 ? -9.407 -4.583 -10.827 1.00 89.75 87 SER A C 1
ATOM 647 O O . SER A 1 87 ? -9.424 -4.832 -12.036 1.00 89.75 87 SER A O 1
ATOM 649 N N . ILE A 1 88 ? -8.412 -4.996 -10.037 1.00 94.75 88 ILE A N 1
ATOM 650 C CA . ILE A 1 88 ? -7.275 -5.768 -10.542 1.00 94.75 88 ILE A CA 1
ATOM 651 C C . ILE A 1 88 ? -7.736 -7.057 -11.241 1.00 94.75 88 ILE A C 1
ATOM 653 O O . ILE A 1 88 ? -8.507 -7.854 -10.701 1.00 94.75 88 ILE A O 1
ATOM 657 N N . ALA A 1 89 ? -7.232 -7.305 -12.449 1.00 95.62 89 ALA A N 1
ATOM 658 C CA . ALA A 1 89 ? -7.530 -8.530 -13.181 1.00 95.62 89 ALA A CA 1
ATOM 659 C C . ALA A 1 89 ? -6.884 -9.747 -12.505 1.00 95.62 89 ALA A C 1
ATOM 661 O O . ALA A 1 89 ? -5.787 -9.660 -11.954 1.00 95.62 89 ALA A O 1
ATOM 662 N N . SER A 1 90 ? -7.504 -10.924 -12.620 1.00 95.75 90 SER A N 1
ATOM 663 C CA . SER A 1 90 ? -7.063 -12.144 -11.923 1.00 95.75 90 SER A CA 1
ATOM 664 C C . SER A 1 90 ? -5.594 -12.506 -12.177 1.00 95.75 90 SER A C 1
ATOM 666 O O . SER A 1 90 ? -4.884 -12.873 -11.242 1.00 95.75 90 SER A O 1
ATOM 668 N N . LYS A 1 91 ? -5.106 -12.349 -13.418 1.00 95.88 91 LYS A N 1
ATOM 669 C CA . LYS A 1 91 ? -3.689 -12.576 -13.763 1.00 95.88 91 LYS A CA 1
ATOM 670 C C . LYS A 1 91 ? -2.762 -11.616 -13.011 1.00 95.88 91 LYS A C 1
ATOM 672 O O . LYS A 1 91 ? -1.728 -12.038 -12.504 1.00 95.88 91 LYS A O 1
ATOM 677 N N . GLN A 1 92 ? -3.150 -10.346 -12.927 1.00 96.94 92 GLN A N 1
ATOM 678 C CA . GLN A 1 92 ? -2.379 -9.300 -12.263 1.00 96.94 92 GLN A CA 1
ATOM 679 C C . GLN A 1 92 ? -2.412 -9.453 -10.741 1.00 96.94 92 GLN A C 1
ATOM 681 O O . GLN A 1 92 ? -1.373 -9.342 -10.096 1.00 96.94 92 GLN A O 1
ATOM 686 N N . LYS A 1 93 ? -3.566 -9.829 -10.175 1.00 97.12 93 LYS A N 1
ATOM 687 C CA . LYS A 1 93 ? -3.708 -10.183 -8.756 1.00 97.12 93 LYS A CA 1
ATOM 688 C C . LYS A 1 93 ? -2.780 -11.330 -8.381 1.00 97.12 93 LYS A C 1
ATOM 690 O O . LYS A 1 93 ? -2.032 -11.215 -7.416 1.00 97.12 93 LYS A O 1
ATOM 695 N N . LYS A 1 94 ? -2.799 -12.413 -9.166 1.00 96.44 94 LYS A N 1
ATOM 696 C CA . LYS A 1 94 ? -1.930 -13.573 -8.946 1.00 96.44 94 LYS A CA 1
ATOM 697 C C . LYS A 1 94 ? -0.460 -13.161 -8.945 1.00 96.44 94 LYS A C 1
ATOM 699 O O . LYS A 1 94 ? 0.258 -13.468 -8.003 1.00 96.44 94 LYS A O 1
ATOM 704 N N . ARG A 1 95 ? -0.042 -12.403 -9.960 1.00 96.06 95 ARG A N 1
ATOM 705 C CA . ARG A 1 95 ? 1.333 -11.914 -10.083 1.00 96.06 95 ARG A CA 1
ATOM 706 C C . ARG A 1 95 ? 1.748 -11.051 -8.887 1.00 96.06 95 ARG A C 1
ATOM 708 O O . ARG A 1 95 ? 2.802 -11.278 -8.309 1.00 96.06 95 ARG A O 1
ATOM 715 N N . LEU A 1 96 ? 0.902 -10.109 -8.469 1.00 97.56 96 LEU A N 1
ATOM 716 C CA . LEU A 1 96 ? 1.174 -9.247 -7.317 1.00 97.56 96 LEU A CA 1
ATOM 717 C C . LEU A 1 96 ? 1.342 -10.046 -6.017 1.00 97.56 96 LEU A C 1
ATOM 719 O O . LEU A 1 96 ? 2.268 -9.779 -5.257 1.00 97.56 96 LEU A O 1
ATOM 723 N N . LEU A 1 97 ? 0.449 -11.004 -5.753 1.00 97.44 97 LEU A N 1
ATOM 724 C CA . LEU A 1 97 ? 0.427 -11.744 -4.489 1.00 97.44 97 LEU A CA 1
ATOM 725 C C . LEU A 1 97 ? 1.467 -12.871 -4.423 1.00 97.44 97 LEU A C 1
ATOM 727 O O . LEU A 1 97 ? 1.990 -13.133 -3.342 1.00 97.44 97 LEU A O 1
ATOM 731 N N . GLU A 1 98 ? 1.767 -13.532 -5.544 1.00 95.81 98 GLU A N 1
ATOM 732 C CA . GLU A 1 98 ? 2.696 -14.672 -5.586 1.00 95.81 98 GLU A CA 1
ATOM 733 C C . GLU A 1 98 ? 4.150 -14.274 -5.866 1.00 95.81 98 GLU A C 1
ATOM 735 O O . GLU A 1 98 ? 5.059 -14.957 -5.393 1.00 95.81 98 GLU A O 1
ATOM 740 N N . GLU A 1 99 ? 4.381 -13.209 -6.641 1.00 95.56 99 GLU A N 1
ATOM 741 C CA . GLU A 1 99 ? 5.727 -12.779 -7.056 1.00 95.56 99 GLU A CA 1
ATOM 742 C C . GLU A 1 99 ? 6.172 -11.487 -6.363 1.00 95.56 99 GLU A C 1
ATOM 744 O O . GLU A 1 99 ? 7.366 -11.196 -6.312 1.00 95.56 99 GLU A O 1
ATOM 749 N N . GLY A 1 100 ? 5.235 -10.687 -5.847 1.00 96.38 100 GLY A N 1
ATOM 750 C CA . GLY A 1 100 ? 5.540 -9.394 -5.249 1.00 96.38 100 GLY A CA 1
ATOM 751 C C . GLY A 1 100 ? 6.324 -9.525 -3.949 1.00 96.38 100 GLY A C 1
ATOM 752 O O . GLY A 1 100 ? 5.827 -10.063 -2.961 1.00 96.38 100 GLY A O 1
ATOM 753 N N . MET A 1 101 ? 7.521 -8.949 -3.934 1.00 95.06 101 MET A N 1
ATOM 754 C CA . MET A 1 101 ? 8.407 -8.859 -2.778 1.00 95.06 101 MET A CA 1
ATOM 755 C C . MET A 1 101 ? 8.696 -7.396 -2.457 1.00 95.06 101 MET A C 1
ATOM 757 O O . MET A 1 101 ? 8.903 -6.581 -3.354 1.00 95.06 101 MET A O 1
ATOM 761 N N . MET A 1 102 ? 8.751 -7.062 -1.175 1.00 94.00 102 MET A N 1
ATOM 762 C CA . MET A 1 102 ? 9.022 -5.713 -0.692 1.00 94.00 102 MET A CA 1
ATOM 763 C C . MET A 1 102 ? 10.176 -5.737 0.304 1.00 94.00 102 MET A C 1
ATOM 765 O O . MET A 1 102 ? 10.278 -6.651 1.119 1.00 94.00 102 MET A O 1
ATOM 769 N N . HIS A 1 103 ? 11.038 -4.725 0.272 1.00 91.38 103 HIS A N 1
ATOM 770 C CA . HIS A 1 103 ? 12.120 -4.594 1.242 1.00 91.38 103 HIS A CA 1
ATOM 771 C C . HIS A 1 103 ? 12.392 -3.123 1.546 1.00 91.38 103 HIS A C 1
ATOM 773 O O . HIS A 1 103 ? 12.707 -2.345 0.647 1.00 91.38 103 HIS A O 1
ATOM 779 N N . TRP A 1 104 ? 12.258 -2.752 2.817 1.00 92.44 104 TRP A N 1
ATOM 780 C CA . TRP A 1 104 ? 12.646 -1.446 3.331 1.00 92.44 104 TRP A CA 1
ATOM 781 C C . TRP A 1 104 ? 12.929 -1.531 4.835 1.00 92.44 104 TRP A C 1
ATOM 783 O O . TRP A 1 104 ? 12.347 -2.353 5.540 1.00 92.44 104 TRP A O 1
ATOM 793 N N . ASN A 1 105 ? 13.812 -0.673 5.334 1.00 91.56 105 ASN A N 1
ATOM 794 C CA . ASN A 1 105 ? 14.114 -0.514 6.758 1.00 91.56 105 ASN A CA 1
ATOM 795 C C . ASN A 1 105 ? 14.107 0.965 7.201 1.00 91.56 105 ASN A C 1
ATOM 797 O O . ASN A 1 105 ? 14.037 1.238 8.397 1.00 91.56 105 ASN A O 1
ATOM 801 N N . HIS A 1 106 ? 14.112 1.922 6.264 1.00 90.75 106 HIS A N 1
ATOM 802 C CA . HIS A 1 106 ? 13.947 3.350 6.545 1.00 90.75 106 HIS A CA 1
ATOM 803 C C . HIS A 1 106 ? 13.244 4.094 5.400 1.00 90.75 106 HIS A C 1
ATOM 805 O O . HIS A 1 106 ? 13.087 3.573 4.293 1.00 90.75 106 HIS A O 1
ATOM 811 N N . PHE A 1 107 ? 12.820 5.328 5.685 1.00 91.44 107 PHE A N 1
ATOM 812 C CA . PHE A 1 107 ? 12.246 6.251 4.708 1.00 91.44 107 PHE A CA 1
ATOM 813 C C . PHE A 1 107 ? 13.233 7.370 4.375 1.00 91.44 107 PHE A C 1
ATOM 815 O O . PHE A 1 107 ? 13.927 7.871 5.261 1.00 91.44 107 PHE A O 1
ATOM 822 N N . ILE A 1 108 ? 13.246 7.809 3.116 1.00 90.75 108 ILE A N 1
ATOM 823 C CA . ILE A 1 108 ? 13.911 9.050 2.702 1.00 90.75 108 ILE A CA 1
ATOM 824 C C . ILE A 1 108 ? 12.896 10.029 2.130 1.00 90.75 108 ILE A C 1
ATOM 826 O O . ILE A 1 108 ? 11.992 9.646 1.388 1.00 90.75 108 ILE A O 1
ATOM 830 N N . GLN A 1 109 ? 13.082 11.312 2.418 1.00 89.06 109 GLN A N 1
ATOM 831 C CA . GLN A 1 109 ? 12.296 12.360 1.785 1.00 89.06 109 GLN A CA 1
ATOM 832 C C . GLN A 1 109 ? 12.812 12.616 0.365 1.00 89.06 109 GLN A C 1
ATOM 834 O O . GLN A 1 109 ? 13.998 12.885 0.154 1.00 89.06 109 GLN A O 1
ATOM 839 N N . ARG A 1 110 ? 11.918 12.565 -0.621 1.00 82.19 110 ARG A N 1
ATOM 840 C CA . ARG A 1 110 ? 12.210 12.892 -2.019 1.00 82.19 110 ARG A CA 1
ATOM 841 C C . ARG A 1 110 ? 11.566 14.229 -2.383 1.00 82.19 110 ARG A C 1
ATOM 843 O O . ARG A 1 110 ? 10.406 14.480 -2.086 1.00 82.19 110 ARG A O 1
ATOM 850 N N . LYS A 1 111 ? 12.338 15.081 -3.063 1.00 80.31 111 LYS A N 1
ATOM 851 C CA . LYS A 1 111 ? 11.877 16.371 -3.620 1.00 80.31 111 LYS A CA 1
ATOM 852 C C . LYS A 1 111 ? 11.287 16.248 -5.030 1.00 80.31 111 LYS A C 1
ATOM 854 O O . LYS A 1 111 ? 10.866 17.232 -5.620 1.00 80.31 111 LYS A O 1
ATOM 859 N N . LYS A 1 112 ? 11.380 15.063 -5.626 1.00 80.94 112 LYS A N 1
ATOM 860 C CA . LYS A 1 112 ? 10.942 14.769 -6.990 1.00 80.94 112 LYS A CA 1
ATOM 861 C C . LYS A 1 112 ? 10.249 13.420 -6.992 1.00 80.94 112 LYS A C 1
ATOM 863 O O . LYS A 1 112 ? 10.575 12.572 -6.160 1.00 80.94 112 LYS A O 1
ATOM 868 N N . THR A 1 113 ? 9.374 13.226 -7.970 1.00 82.38 113 THR A N 1
ATOM 869 C CA . THR A 1 113 ? 8.730 11.942 -8.205 1.00 82.38 113 THR A CA 1
ATOM 870 C C . THR A 1 113 ? 9.759 10.819 -8.373 1.00 82.38 113 THR A C 1
ATOM 872 O O . THR A 1 113 ? 10.755 11.018 -9.076 1.00 82.38 113 THR A O 1
ATOM 875 N N . PRO A 1 114 ? 9.550 9.652 -7.734 1.00 85.06 114 PRO A N 1
ATOM 876 C CA . PRO A 1 114 ? 10.393 8.483 -7.941 1.00 85.06 114 PRO A CA 1
ATOM 877 C C . PRO A 1 114 ? 10.407 8.024 -9.404 1.00 85.06 114 PRO A C 1
ATOM 879 O O . PRO A 1 114 ? 9.361 7.756 -9.986 1.00 85.06 114 PRO A O 1
ATOM 882 N N . THR A 1 115 ? 11.599 7.876 -9.979 1.00 86.56 115 THR A N 1
ATOM 883 C CA . THR A 1 115 ? 11.817 7.161 -11.246 1.00 86.56 115 THR A CA 1
ATOM 884 C C . THR A 1 115 ? 11.999 5.663 -10.987 1.00 86.56 115 THR A C 1
ATOM 886 O O . THR A 1 115 ? 12.342 5.269 -9.866 1.00 86.56 115 THR A O 1
ATOM 889 N N . THR A 1 116 ? 11.871 4.814 -12.012 1.00 85.88 116 THR A N 1
ATOM 890 C CA . THR A 1 116 ? 12.173 3.372 -11.910 1.00 85.88 116 THR A CA 1
ATOM 891 C C . THR A 1 116 ? 13.581 3.108 -11.359 1.00 85.88 116 THR A C 1
ATOM 893 O O . THR A 1 116 ? 13.765 2.245 -10.505 1.00 85.88 116 THR A O 1
ATOM 896 N N . GLU A 1 117 ? 14.574 3.890 -11.786 1.00 86.62 117 GLU A N 1
ATOM 897 C CA . GLU A 1 117 ? 15.957 3.808 -11.294 1.00 86.62 117 GLU A CA 1
ATOM 898 C C . GLU A 1 117 ? 16.043 4.120 -9.801 1.00 86.62 117 GLU A C 1
ATOM 900 O O . GLU A 1 117 ? 16.704 3.406 -9.049 1.00 86.62 117 GLU A O 1
ATOM 905 N N . SER A 1 118 ? 15.326 5.150 -9.344 1.00 87.50 118 SER A N 1
ATOM 906 C CA . SER A 1 118 ? 15.288 5.482 -7.923 1.00 87.50 118 SER A CA 1
ATOM 907 C C . SER A 1 118 ? 14.599 4.388 -7.103 1.00 87.50 118 SER A C 1
ATOM 909 O O . SER A 1 118 ? 15.023 4.126 -5.979 1.00 87.50 118 SER A O 1
ATOM 911 N N . LEU A 1 119 ? 13.566 3.731 -7.650 1.00 89.94 119 LEU A N 1
ATOM 912 C CA . LEU A 1 119 ? 12.874 2.611 -7.004 1.00 89.94 119 LEU A CA 1
ATOM 913 C C . LEU A 1 119 ? 13.789 1.387 -6.898 1.00 89.94 119 LEU A C 1
ATOM 915 O O . LEU A 1 119 ? 13.825 0.759 -5.839 1.00 89.94 119 LEU A O 1
ATOM 919 N N . MET A 1 120 ? 14.561 1.091 -7.950 1.00 88.38 120 MET A N 1
ATOM 920 C CA . MET A 1 120 ? 15.610 0.064 -7.946 1.00 88.38 120 MET A CA 1
ATOM 921 C C . MET A 1 120 ? 16.679 0.360 -6.894 1.00 88.38 120 MET A C 1
ATOM 923 O O . MET A 1 120 ? 16.992 -0.498 -6.071 1.00 88.38 120 MET A O 1
ATOM 927 N N . GLU A 1 121 ? 17.221 1.579 -6.886 1.00 87.44 121 GLU A N 1
ATOM 928 C CA . GLU A 1 121 ? 18.190 2.010 -5.875 1.00 87.44 121 GLU A CA 1
ATOM 929 C C . GLU A 1 121 ? 17.602 1.876 -4.465 1.00 87.44 121 GLU A C 1
ATOM 931 O O . GLU A 1 121 ? 18.276 1.402 -3.550 1.00 87.44 121 GLU A O 1
ATOM 936 N N . GLY A 1 122 ? 16.333 2.256 -4.301 1.00 87.62 122 GLY A N 1
ATOM 937 C CA . GLY A 1 122 ? 15.619 2.128 -3.043 1.00 87.62 122 GLY A CA 1
ATOM 938 C C . GLY A 1 122 ? 15.536 0.678 -2.581 1.00 87.62 122 GLY A C 1
ATOM 939 O O . GLY A 1 122 ? 15.909 0.381 -1.452 1.00 87.62 122 GLY A O 1
ATOM 940 N N . LEU A 1 123 ? 15.164 -0.242 -3.471 1.00 88.94 123 LEU A N 1
ATOM 941 C CA . LEU A 1 123 ? 15.132 -1.674 -3.178 1.00 88.94 123 LEU A CA 1
ATOM 942 C C . LEU A 1 123 ? 16.506 -2.197 -2.734 1.00 88.94 123 LEU A C 1
ATOM 944 O O . LEU A 1 123 ? 16.598 -2.867 -1.708 1.00 88.94 123 LEU A O 1
ATOM 948 N N . HIS A 1 124 ? 17.573 -1.853 -3.463 1.00 86.50 124 HIS A N 1
ATOM 949 C CA . HIS A 1 124 ? 18.942 -2.265 -3.132 1.00 86.50 124 HIS A CA 1
ATOM 950 C C . HIS A 1 124 ? 19.413 -1.759 -1.764 1.00 86.50 124 HIS A C 1
ATOM 952 O O . HIS A 1 124 ? 20.197 -2.431 -1.097 1.00 86.50 124 HIS A O 1
ATOM 958 N N . ARG A 1 125 ? 18.960 -0.571 -1.355 1.00 88.44 125 ARG A N 1
ATOM 959 C CA . ARG A 1 125 ? 19.361 0.072 -0.097 1.00 88.44 125 ARG A CA 1
ATOM 960 C C . ARG A 1 125 ? 18.387 -0.174 1.059 1.00 88.44 125 ARG A C 1
ATOM 962 O O . ARG A 1 125 ? 18.649 0.296 2.164 1.00 88.44 125 ARG A O 1
ATOM 969 N N . GLY A 1 126 ? 17.264 -0.852 0.818 1.00 90.06 126 GLY A N 1
ATOM 970 C CA . GLY A 1 126 ? 16.194 -1.003 1.805 1.00 90.06 126 GLY A CA 1
ATOM 971 C C . GLY A 1 126 ? 15.490 0.319 2.131 1.00 90.06 126 GLY A C 1
ATOM 972 O O . GLY A 1 126 ? 15.200 0.607 3.289 1.00 90.06 126 GLY A O 1
ATOM 973 N N . VAL A 1 127 ? 15.195 1.134 1.125 1.00 91.75 127 VAL A N 1
ATOM 974 C CA . VAL A 1 127 ? 14.627 2.475 1.280 1.00 91.75 127 VAL A CA 1
ATOM 975 C C . VAL A 1 127 ? 13.222 2.558 0.694 1.00 91.75 127 VAL A C 1
ATOM 977 O O . VAL A 1 127 ? 13.016 2.294 -0.490 1.00 91.75 127 VAL A O 1
ATOM 980 N N . ALA A 1 128 ? 12.282 3.046 1.502 1.00 93.69 128 ALA A N 1
ATOM 981 C CA . ALA A 1 128 ? 11.002 3.567 1.037 1.00 93.69 128 ALA A CA 1
ATOM 982 C C . ALA A 1 128 ? 11.070 5.093 0.856 1.00 93.69 128 ALA A C 1
ATOM 984 O O . ALA A 1 128 ? 11.872 5.786 1.486 1.00 93.69 128 ALA A O 1
ATOM 985 N N . MET A 1 129 ? 10.234 5.644 -0.017 1.00 92.94 129 MET A N 1
ATOM 986 C CA . MET A 1 129 ? 10.264 7.066 -0.352 1.00 92.94 129 MET A CA 1
ATOM 987 C C . MET A 1 129 ? 9.065 7.785 0.239 1.00 92.94 129 MET A C 1
ATOM 989 O O . MET A 1 129 ? 7.926 7.372 0.049 1.00 92.94 129 MET A O 1
ATOM 993 N N . GLN A 1 130 ? 9.326 8.893 0.916 1.00 91.94 130 GLN A N 1
ATOM 994 C CA . GLN A 1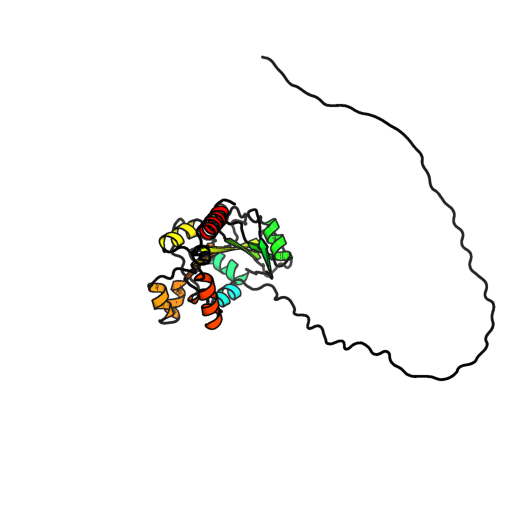 130 ? 8.321 9.865 1.308 1.00 91.94 130 GLN A CA 1
ATOM 995 C C . GLN A 1 130 ? 8.295 10.977 0.259 1.00 91.94 130 GLN A C 1
ATOM 997 O O . GLN A 1 130 ? 9.305 11.650 0.031 1.00 91.94 130 GLN A O 1
ATOM 1002 N N . CYS A 1 131 ? 7.155 11.134 -0.403 1.00 87.25 131 CYS A N 1
ATOM 1003 C CA . CYS A 1 131 ? 6.960 12.118 -1.459 1.00 87.25 131 CYS A CA 1
ATOM 1004 C C . CYS A 1 131 ? 6.784 13.524 -0.869 1.00 87.25 131 CYS A C 1
ATOM 1006 O O . CYS A 1 131 ? 6.435 13.694 0.302 1.00 87.25 131 CYS A O 1
ATOM 1008 N N . GLN A 1 132 ? 7.050 14.551 -1.677 1.00 82.19 132 GLN A N 1
ATOM 1009 C CA . GLN A 1 132 ? 6.806 15.935 -1.272 1.00 82.19 132 GLN A CA 1
ATOM 1010 C C . GLN A 1 132 ? 5.298 16.212 -1.176 1.00 82.19 132 GLN A C 1
ATOM 1012 O O . GLN A 1 132 ? 4.507 15.625 -1.905 1.00 82.19 132 GLN A O 1
ATOM 1017 N N . HIS A 1 133 ? 4.907 17.154 -0.313 1.00 66.75 133 HIS A N 1
ATOM 1018 C CA . HIS A 1 133 ? 3.509 17.498 -0.022 1.00 66.75 133 HIS A CA 1
ATOM 1019 C C . HIS A 1 133 ? 2.666 17.888 -1.256 1.00 66.75 133 HIS A C 1
ATOM 1021 O O . HIS A 1 133 ? 1.456 17.690 -1.270 1.00 66.75 133 HIS A O 1
ATOM 1027 N N . SER A 1 134 ? 3.298 18.419 -2.306 1.00 66.44 134 SER A N 1
ATOM 1028 C CA . SER A 1 134 ? 2.654 18.807 -3.568 1.00 66.44 134 SER A CA 1
ATOM 1029 C C . SER A 1 134 ? 2.656 17.707 -4.633 1.00 66.44 134 SER A C 1
ATOM 1031 O O . SER A 1 134 ? 2.107 17.898 -5.724 1.00 66.44 134 SER A O 1
ATOM 1033 N N . GLN A 1 135 ? 3.277 16.561 -4.349 1.00 70.50 135 GLN A N 1
ATOM 1034 C CA . GLN A 1 135 ? 3.302 15.451 -5.282 1.00 70.50 135 GLN A CA 1
ATOM 1035 C C . GLN A 1 135 ? 1.909 14.834 -5.394 1.00 70.50 135 GLN A C 1
ATOM 1037 O O . GLN A 1 135 ? 1.187 14.640 -4.417 1.00 70.50 135 GLN A O 1
ATOM 1042 N N . LYS A 1 136 ? 1.507 14.564 -6.632 1.00 78.81 136 LYS A N 1
ATOM 1043 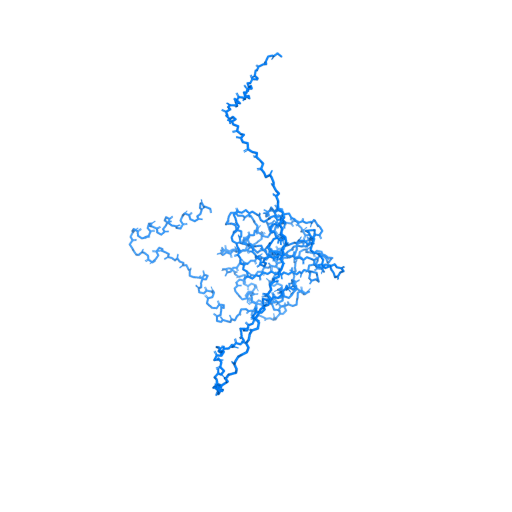C CA . LYS A 1 136 ? 0.193 14.003 -6.926 1.00 78.81 136 LYS A CA 1
ATOM 1044 C C . LYS A 1 136 ? 0.148 12.528 -6.512 1.00 78.81 136 LYS A C 1
ATOM 1046 O O . LYS A 1 136 ? 1.170 11.845 -6.527 1.00 78.81 136 LYS A O 1
ATOM 1051 N N . ALA A 1 137 ? -1.059 12.051 -6.212 1.00 86.44 137 ALA A N 1
ATOM 1052 C CA . ALA A 1 137 ? -1.428 10.644 -6.017 1.00 86.44 137 ALA A CA 1
ATOM 1053 C C . ALA A 1 137 ? -0.928 9.934 -4.746 1.00 86.44 137 ALA A C 1
ATOM 1055 O O . ALA A 1 137 ? -1.703 9.200 -4.141 1.00 86.44 137 ALA A O 1
ATOM 1056 N N . PHE A 1 138 ? 0.331 10.103 -4.335 1.00 91.44 138 PHE A N 1
ATOM 1057 C CA . PHE A 1 138 ? 0.904 9.317 -3.235 1.00 91.44 138 PHE A CA 1
ATOM 1058 C C . PHE A 1 138 ? 1.776 10.161 -2.309 1.00 91.44 138 PHE A C 1
ATOM 1060 O O . PHE A 1 138 ? 2.589 10.964 -2.759 1.00 91.44 138 PHE A O 1
ATOM 1067 N N . ASP A 1 139 ? 1.632 9.927 -1.006 1.00 91.00 139 ASP A N 1
ATOM 1068 C CA . ASP A 1 139 ? 2.441 10.532 0.053 1.00 91.00 139 ASP A CA 1
ATOM 1069 C C . ASP A 1 139 ? 3.680 9.673 0.358 1.00 91.00 139 ASP A C 1
ATOM 1071 O O . ASP A 1 139 ? 4.735 10.188 0.733 1.00 91.00 139 ASP A O 1
ATOM 1075 N N . GLN A 1 140 ? 3.580 8.354 0.169 1.00 93.69 140 GLN A N 1
ATOM 1076 C CA . GLN A 1 140 ? 4.692 7.413 0.314 1.00 93.69 140 GLN A CA 1
ATOM 1077 C C . GLN A 1 140 ? 4.687 6.379 -0.811 1.00 93.69 140 GLN A C 1
ATOM 1079 O O . GLN A 1 140 ? 3.632 5.991 -1.308 1.00 93.69 140 GLN A O 1
ATOM 1084 N N . VAL A 1 141 ? 5.873 5.914 -1.196 1.00 95.12 141 VAL A N 1
ATOM 1085 C CA . VAL A 1 141 ? 6.074 4.901 -2.234 1.00 95.12 141 VAL A CA 1
ATOM 1086 C C . VAL A 1 141 ? 7.061 3.859 -1.725 1.00 95.12 141 VAL A C 1
ATOM 1088 O O . VAL A 1 141 ? 8.197 4.177 -1.367 1.00 95.12 141 VAL A O 1
ATOM 1091 N N . LEU A 1 142 ? 6.620 2.606 -1.691 1.00 95.56 142 LEU A N 1
ATOM 1092 C CA . LEU A 1 142 ? 7.423 1.449 -1.317 1.00 95.56 142 LEU A CA 1
ATOM 1093 C C . LEU A 1 142 ? 7.661 0.612 -2.574 1.00 95.56 142 LEU A C 1
ATOM 1095 O O . LEU A 1 142 ? 6.705 0.250 -3.258 1.00 95.56 142 LEU A O 1
ATOM 1099 N N . THR A 1 143 ? 8.913 0.287 -2.885 1.00 95.56 143 THR A N 1
ATOM 1100 C CA . THR A 1 143 ? 9.221 -0.526 -4.067 1.00 95.56 143 THR A CA 1
ATOM 1101 C C . THR A 1 143 ? 8.691 -1.952 -3.904 1.00 95.56 143 THR A C 1
ATOM 1103 O O . THR A 1 143 ? 8.891 -2.586 -2.866 1.00 95.56 143 THR A O 1
ATOM 1106 N N . ILE A 1 144 ? 8.055 -2.467 -4.956 1.00 96.19 144 ILE A N 1
ATOM 1107 C CA . ILE A 1 144 ? 7.718 -3.884 -5.113 1.00 96.19 144 ILE A CA 1
ATOM 1108 C C . ILE A 1 144 ? 8.604 -4.443 -6.222 1.00 96.19 144 ILE A C 1
ATOM 1110 O O . ILE A 1 144 ? 8.638 -3.906 -7.327 1.00 96.19 144 ILE A O 1
ATOM 1114 N N . TYR A 1 145 ? 9.286 -5.546 -5.951 1.00 94.75 145 TYR A N 1
ATOM 1115 C CA . TYR A 1 145 ? 9.962 -6.335 -6.969 1.00 94.75 145 TYR A CA 1
ATOM 1116 C C . TYR A 1 145 ? 9.155 -7.596 -7.264 1.00 94.75 145 TYR A C 1
ATOM 1118 O O . TYR A 1 145 ? 8.861 -8.372 -6.357 1.00 94.75 145 TYR A O 1
ATOM 1126 N N . LEU A 1 146 ? 8.790 -7.798 -8.526 1.00 94.75 146 LEU A N 1
ATOM 1127 C CA . LEU A 1 146 ? 8.055 -8.970 -8.998 1.00 94.75 146 LEU A CA 1
ATOM 1128 C C . LEU A 1 146 ? 9.059 -10.084 -9.312 1.00 94.75 146 LEU A C 1
ATOM 1130 O O . LEU A 1 146 ? 9.635 -10.137 -10.401 1.00 94.75 146 LEU A O 1
ATOM 1134 N N . LYS A 1 147 ? 9.320 -10.940 -8.323 1.00 90.69 147 LYS A N 1
ATOM 1135 C CA . LYS A 1 147 ? 10.307 -12.014 -8.419 1.00 90.69 147 LYS A CA 1
ATOM 1136 C C . LYS A 1 147 ? 9.744 -13.207 -9.190 1.00 90.69 147 LYS A C 1
ATOM 1138 O O . LYS A 1 147 ? 9.003 -14.024 -8.647 1.00 90.69 147 LYS A O 1
ATOM 1143 N N . GLU A 1 148 ? 10.183 -13.363 -10.435 1.00 83.06 148 GLU A N 1
ATOM 1144 C CA . GLU A 1 148 ? 9.994 -14.606 -11.185 1.00 83.06 148 GLU A CA 1
ATOM 1145 C C . GLU A 1 148 ? 10.778 -15.744 -10.508 1.00 83.06 148 GLU A C 1
ATOM 1147 O O . GLU A 1 148 ? 11.979 -15.628 -10.266 1.00 83.06 148 GLU A O 1
ATOM 1152 N N . ARG A 1 149 ? 10.126 -16.882 -10.229 1.00 74.00 149 ARG A N 1
ATOM 1153 C CA . ARG A 1 149 ? 10.758 -18.028 -9.536 1.00 74.00 149 ARG A CA 1
ATOM 1154 C C . ARG A 1 149 ? 11.988 -18.598 -10.252 1.00 74.00 149 ARG A C 1
ATOM 1156 O O . ARG A 1 149 ? 12.790 -19.275 -9.624 1.00 74.00 149 ARG A O 1
ATOM 1163 N N . SER A 1 150 ? 12.106 -18.362 -11.555 1.00 72.75 150 SER A N 1
ATOM 1164 C CA . SER A 1 150 ? 13.161 -18.901 -12.415 1.00 72.75 150 SER A CA 1
ATOM 1165 C C . SER A 1 150 ? 14.363 -17.969 -12.597 1.00 72.75 150 SER A C 1
ATOM 1167 O O . SER A 1 150 ? 15.240 -18.292 -13.398 1.00 72.75 150 SER A O 1
ATOM 1169 N N . ARG A 1 151 ? 14.397 -16.796 -11.947 1.00 72.94 151 ARG A N 1
ATOM 1170 C CA . ARG A 1 151 ? 15.471 -15.807 -12.127 1.00 72.94 151 ARG A CA 1
ATOM 1171 C C . ARG A 1 151 ? 15.965 -15.250 -10.798 1.00 72.94 151 ARG A C 1
ATOM 1173 O O . ARG A 1 151 ? 15.181 -14.776 -9.982 1.00 72.94 151 ARG A O 1
ATOM 1180 N N . ASP A 1 152 ? 17.287 -15.221 -10.657 1.00 72.50 152 ASP A N 1
ATOM 1181 C CA . ASP A 1 152 ? 17.968 -14.715 -9.459 1.00 72.50 152 ASP A CA 1
ATOM 1182 C C . ASP A 1 152 ? 18.621 -13.336 -9.651 1.00 72.50 152 ASP A C 1
ATOM 1184 O O . ASP A 1 152 ? 19.254 -12.816 -8.735 1.00 72.50 152 ASP A O 1
ATOM 1188 N N . PHE A 1 153 ? 18.455 -12.708 -10.820 1.00 75.12 153 PHE A N 1
ATOM 1189 C CA . PHE A 1 153 ? 18.984 -11.371 -11.101 1.00 75.12 153 PHE A CA 1
ATOM 1190 C C . PHE A 1 153 ? 17.878 -10.310 -11.136 1.00 75.12 153 PHE A C 1
ATOM 1192 O O . PHE A 1 153 ? 16.775 -10.536 -11.635 1.00 75.12 153 PHE A O 1
ATOM 1199 N N . LEU A 1 154 ? 18.189 -9.125 -10.604 1.00 81.25 154 LEU A N 1
ATOM 1200 C CA . LEU A 1 154 ? 17.268 -7.993 -10.560 1.00 81.25 154 LEU A CA 1
ATOM 1201 C C . LEU A 1 154 ? 17.210 -7.305 -11.931 1.00 81.25 154 LEU A C 1
ATOM 1203 O O . LEU A 1 154 ? 18.232 -6.897 -12.475 1.00 81.25 154 LEU A O 1
ATOM 1207 N N . GLU A 1 155 ? 16.003 -7.147 -12.476 1.00 86.69 155 GLU A N 1
ATOM 1208 C CA . GLU A 1 155 ? 15.759 -6.475 -13.755 1.00 86.69 155 GLU A CA 1
ATOM 1209 C C . GLU A 1 155 ? 14.795 -5.297 -13.543 1.00 86.69 155 GLU A C 1
ATOM 1211 O O . GLU A 1 155 ? 13.744 -5.496 -12.924 1.00 86.69 155 GLU A O 1
ATOM 1216 N N . PRO A 1 156 ? 15.063 -4.103 -14.109 1.00 86.25 156 PRO A N 1
ATOM 1217 C CA . PRO A 1 156 ? 14.173 -2.945 -13.975 1.00 86.25 156 PRO A CA 1
ATOM 1218 C C . PRO A 1 156 ? 12.735 -3.205 -14.444 1.00 86.25 156 PRO A C 1
ATOM 1220 O O . PRO A 1 156 ? 11.786 -2.665 -13.884 1.00 86.25 156 PRO A O 1
ATOM 1223 N N . LYS A 1 157 ? 12.546 -4.091 -15.431 1.00 90.81 157 LYS A N 1
ATOM 1224 C CA . LYS A 1 157 ? 11.222 -4.464 -15.956 1.00 90.81 157 LYS A CA 1
ATOM 1225 C C . LYS A 1 157 ? 10.326 -5.192 -14.941 1.00 90.81 157 LYS A C 1
ATOM 1227 O O . LYS A 1 157 ? 9.132 -5.332 -15.176 1.00 90.81 157 LYS A O 1
ATOM 1232 N N . ASN A 1 158 ? 10.885 -5.662 -13.827 1.00 92.62 158 ASN A N 1
ATOM 1233 C CA . ASN A 1 158 ? 10.147 -6.342 -12.762 1.00 92.62 158 ASN A CA 1
ATOM 1234 C C . ASN A 1 158 ? 9.834 -5.413 -11.583 1.00 92.62 158 ASN A C 1
ATOM 1236 O O . ASN A 1 158 ? 9.328 -5.866 -10.558 1.00 92.62 158 ASN A O 1
ATOM 1240 N N . ILE A 1 159 ? 10.118 -4.116 -11.719 1.00 93.06 159 ILE A N 1
ATOM 1241 C CA . ILE A 1 159 ? 9.783 -3.124 -10.705 1.00 93.06 159 ILE A CA 1
ATOM 1242 C C . ILE A 1 159 ? 8.328 -2.703 -10.814 1.00 93.06 159 ILE A C 1
ATOM 1244 O O . ILE A 1 159 ? 7.784 -2.458 -11.892 1.00 93.06 159 ILE A O 1
ATOM 1248 N N . SER A 1 160 ? 7.726 -2.600 -9.643 1.00 96.12 160 SER A N 1
ATOM 1249 C CA . SER A 1 160 ? 6.464 -1.942 -9.385 1.00 96.12 160 SER A CA 1
ATOM 1250 C C . SER A 1 160 ? 6.541 -1.235 -8.026 1.00 96.12 160 SER A C 1
ATOM 1252 O O . SER A 1 160 ? 7.623 -1.068 -7.453 1.00 96.12 160 SER A O 1
ATOM 1254 N N . PHE A 1 161 ? 5.408 -0.800 -7.488 1.00 96.50 161 PHE A N 1
ATOM 1255 C CA . PHE A 1 161 ? 5.356 -0.112 -6.210 1.00 96.50 161 PHE A CA 1
ATOM 1256 C C . PHE A 1 161 ? 4.031 -0.316 -5.467 1.00 96.50 161 PHE A C 1
ATOM 1258 O O . PHE A 1 161 ? 2.992 -0.648 -6.042 1.00 96.50 161 PHE A O 1
ATOM 1265 N N . CYS A 1 162 ? 4.096 -0.086 -4.159 1.00 97.25 162 CYS A N 1
ATOM 1266 C CA . CYS A 1 162 ? 2.969 0.188 -3.287 1.00 97.25 162 CYS A CA 1
ATOM 1267 C C . CYS A 1 162 ? 2.957 1.688 -2.984 1.00 97.25 162 CYS A C 1
ATOM 1269 O O . CYS A 1 162 ? 3.860 2.196 -2.317 1.00 97.25 162 CYS A O 1
ATOM 1271 N N . GLY A 1 163 ? 1.952 2.397 -3.482 1.00 95.56 163 GLY A N 1
ATOM 1272 C CA . GLY A 1 163 ? 1.726 3.806 -3.199 1.00 95.56 163 GLY A CA 1
ATOM 1273 C C . GLY A 1 163 ? 0.744 3.960 -2.045 1.00 95.56 163 GLY A C 1
ATOM 1274 O O . GLY A 1 163 ? -0.327 3.356 -2.060 1.00 95.56 163 GLY A O 1
ATOM 1275 N N . VAL A 1 164 ? 1.096 4.771 -1.052 1.00 94.69 164 VAL A N 1
ATOM 1276 C CA . VAL A 1 164 ? 0.233 5.099 0.086 1.00 94.69 164 VAL A CA 1
ATOM 1277 C C . VAL A 1 164 ? -0.183 6.557 -0.022 1.00 94.69 164 VAL A C 1
ATOM 1279 O O . VAL A 1 164 ? 0.667 7.444 -0.115 1.00 94.69 164 VAL A O 1
ATOM 1282 N N . GLN A 1 165 ? -1.486 6.805 0.006 1.00 91.50 165 GLN A N 1
ATOM 1283 C CA . GLN A 1 165 ? -2.070 8.134 0.140 1.00 91.50 165 GLN A CA 1
ATOM 1284 C C . GLN A 1 165 ? -2.690 8.230 1.533 1.00 91.50 165 GLN A C 1
ATOM 1286 O O . GLN A 1 165 ? -3.541 7.415 1.884 1.00 91.50 165 GLN A O 1
ATOM 1291 N N . VAL A 1 166 ? -2.290 9.227 2.315 1.00 88.75 166 VAL A N 1
ATOM 1292 C CA . VAL A 1 166 ? -2.826 9.482 3.652 1.00 88.75 166 VAL A CA 1
ATOM 1293 C C . VAL A 1 166 ? -3.639 10.767 3.622 1.00 88.75 166 VAL A C 1
ATOM 1295 O O . VAL A 1 166 ? -3.160 11.826 3.208 1.00 88.75 166 VAL A O 1
ATOM 1298 N N . LYS A 1 167 ? -4.884 10.695 4.080 1.00 81.69 167 LYS A N 1
ATOM 1299 C CA . LYS A 1 167 ? -5.746 11.852 4.292 1.00 81.69 167 LYS A CA 1
ATOM 1300 C C . LYS A 1 167 ? -6.218 11.882 5.735 1.00 81.69 167 LYS A C 1
ATOM 1302 O O . LYS A 1 167 ? -6.485 10.870 6.364 1.00 81.69 167 LYS A O 1
ATOM 1307 N N . ASN A 1 168 ? -6.297 13.104 6.239 1.00 70.06 168 ASN A N 1
ATOM 1308 C CA . ASN A 1 168 ? -6.749 13.423 7.587 1.00 70.06 168 ASN A CA 1
ATOM 1309 C C . ASN A 1 168 ? -7.926 14.418 7.532 1.00 70.06 168 ASN A C 1
ATOM 1311 O O . ASN A 1 168 ? -8.181 15.131 8.502 1.00 70.06 168 ASN A O 1
ATOM 1315 N N . VAL A 1 169 ? -8.594 14.529 6.378 1.00 59.94 169 VAL A N 1
ATOM 1316 C CA . VAL A 1 169 ? -9.663 15.505 6.119 1.00 59.94 169 VAL A CA 1
ATOM 1317 C C . VAL A 1 169 ? -11.009 14.827 6.354 1.00 59.94 169 VAL A C 1
ATOM 1319 O O . VAL A 1 169 ? -11.186 13.670 6.004 1.00 59.94 169 VAL A O 1
ATOM 1322 N N . GLN A 1 170 ? -11.966 15.538 6.942 1.00 55.25 170 GLN A N 1
ATOM 1323 C CA . GLN A 1 170 ? -13.323 15.018 7.102 1.00 55.25 170 GLN A CA 1
ATOM 1324 C C . GLN A 1 170 ? -13.993 14.891 5.716 1.00 55.25 170 GLN A C 1
ATOM 1326 O O . GLN A 1 170 ? -13.859 15.809 4.911 1.00 55.25 170 GLN A O 1
ATOM 1331 N N . HIS A 1 171 ? -14.722 13.787 5.480 1.00 59.28 171 HIS A N 1
ATOM 1332 C CA . HIS A 1 171 ? -15.682 13.497 4.386 1.00 59.28 171 HIS A CA 1
ATOM 1333 C C . HIS A 1 171 ? -15.266 12.458 3.317 1.00 59.28 171 HIS A C 1
ATOM 1335 O O . HIS A 1 171 ? -14.225 12.549 2.676 1.00 59.28 171 HIS A O 1
ATOM 1341 N N . ASP A 1 172 ? -16.188 11.526 3.043 1.00 56.94 172 ASP A N 1
ATOM 1342 C CA . ASP A 1 172 ? -16.041 10.372 2.135 1.00 56.94 172 ASP A CA 1
ATOM 1343 C C . ASP A 1 172 ? -15.938 10.735 0.639 1.00 56.94 172 ASP A C 1
ATOM 1345 O O . ASP A 1 172 ? -15.294 10.040 -0.148 1.00 56.94 172 ASP A O 1
ATOM 1349 N N . THR A 1 173 ? -16.496 11.882 0.231 1.00 59.06 173 THR A N 1
ATOM 1350 C CA . THR A 1 173 ? -16.356 12.403 -1.144 1.00 59.06 173 THR A CA 1
ATOM 1351 C C . THR A 1 173 ? -14.896 12.656 -1.526 1.00 59.06 173 THR A C 1
ATOM 1353 O O . THR A 1 173 ? -14.552 12.663 -2.710 1.00 59.06 173 THR A O 1
ATOM 1356 N N . ALA A 1 174 ? -14.017 12.822 -0.536 1.00 66.06 174 ALA A N 1
ATOM 1357 C CA . ALA A 1 174 ? -12.589 12.952 -0.747 1.00 66.06 174 ALA A CA 1
ATOM 1358 C C . ALA A 1 174 ? -11.945 11.621 -1.179 1.00 66.06 174 ALA A C 1
ATOM 1360 O O . ALA A 1 174 ? -11.182 11.617 -2.144 1.00 66.06 174 ALA A O 1
ATOM 1361 N N . ALA A 1 175 ? -12.273 10.499 -0.527 1.00 68.50 175 ALA A N 1
ATOM 1362 C CA . ALA A 1 175 ? -11.666 9.189 -0.796 1.00 68.50 175 ALA A CA 1
ATOM 1363 C C . ALA A 1 175 ? -11.899 8.735 -2.245 1.00 68.50 175 ALA A C 1
ATOM 1365 O O . ALA A 1 175 ? -10.963 8.359 -2.949 1.00 68.50 175 ALA A O 1
ATOM 1366 N N . GLN A 1 176 ? -13.136 8.885 -2.721 1.00 72.31 176 GLN A N 1
ATOM 1367 C CA . GLN A 1 176 ? -13.533 8.602 -4.103 1.00 72.31 176 GLN A CA 1
ATOM 1368 C C . GLN A 1 176 ? -12.748 9.432 -5.125 1.00 72.31 176 GLN A C 1
ATOM 1370 O O . GLN A 1 176 ? -12.247 8.913 -6.123 1.00 72.31 176 GLN A O 1
ATOM 1375 N N . LYS A 1 177 ? -12.596 10.734 -4.862 1.00 76.56 177 LYS A N 1
ATOM 1376 C CA . LYS A 1 177 ? -11.816 11.625 -5.723 1.00 76.56 177 LYS A CA 1
ATOM 1377 C C . LYS A 1 177 ? -10.342 11.218 -5.750 1.00 76.56 177 LYS A C 1
ATOM 1379 O O . LYS A 1 177 ? -9.752 11.169 -6.827 1.00 76.56 177 LYS A O 1
ATOM 1384 N N . TYR A 1 178 ? -9.751 10.926 -4.591 1.00 76.62 178 TYR A N 1
ATOM 1385 C CA . TYR A 1 178 ? -8.337 10.562 -4.499 1.00 76.62 178 TYR A CA 1
ATOM 1386 C C . TYR A 1 178 ? -8.038 9.206 -5.130 1.00 76.62 178 TYR A C 1
ATOM 1388 O O . TYR A 1 178 ? -7.023 9.104 -5.809 1.00 76.62 178 TYR A O 1
ATOM 1396 N N . GLN A 1 179 ? -8.933 8.218 -5.025 1.00 76.69 179 GLN A N 1
ATOM 1397 C CA . GLN A 1 179 ? -8.761 6.933 -5.711 1.00 76.69 179 GLN A CA 1
ATOM 1398 C C . GLN A 1 179 ? -8.482 7.125 -7.204 1.00 76.69 179 GLN A C 1
ATOM 1400 O O . GLN A 1 179 ? -7.516 6.563 -7.717 1.00 76.69 179 GLN A O 1
ATOM 1405 N N . SER A 1 180 ? -9.298 7.931 -7.894 1.00 81.06 180 SER A N 1
ATOM 1406 C CA . SER A 1 180 ? -9.139 8.158 -9.339 1.00 81.06 180 SER A CA 1
ATOM 1407 C C . SER A 1 180 ? -7.778 8.765 -9.710 1.00 81.06 180 SER A C 1
ATOM 1409 O O . SER A 1 180 ? -7.337 8.668 -10.854 1.00 81.06 180 SER A O 1
ATOM 1411 N N . LEU A 1 181 ? -7.098 9.373 -8.732 1.00 86.56 181 LEU A N 1
ATOM 1412 C CA . LEU A 1 181 ? -5.778 9.970 -8.878 1.00 86.56 181 LEU A CA 1
ATOM 1413 C C . LEU A 1 181 ? -4.640 9.014 -8.505 1.00 86.56 181 LEU A C 1
ATOM 1415 O O . LEU A 1 181 ? -3.505 9.295 -8.865 1.00 86.56 181 LEU A O 1
ATOM 1419 N N . MET A 1 182 ? -4.904 7.897 -7.825 1.00 89.88 182 MET A N 1
ATOM 1420 C CA . MET A 1 182 ? -3.890 6.954 -7.330 1.00 89.88 182 MET A CA 1
ATOM 1421 C C . MET A 1 182 ? -3.357 6.017 -8.428 1.00 89.88 182 MET A C 1
ATOM 1423 O O . MET A 1 182 ? -3.316 4.799 -8.255 1.00 89.88 182 MET A O 1
ATOM 1427 N N . THR A 1 183 ? -2.937 6.566 -9.567 1.00 91.56 183 THR A N 1
ATOM 1428 C CA . THR A 1 183 ? -2.353 5.808 -10.686 1.00 91.56 183 THR A CA 1
ATOM 1429 C C . THR A 1 183 ? -0.886 6.195 -10.916 1.00 91.56 183 THR A C 1
ATOM 1431 O O . THR A 1 183 ? -0.486 7.301 -10.533 1.00 91.56 183 THR A O 1
ATOM 1434 N N . PRO A 1 184 ? -0.064 5.321 -11.531 1.00 92.12 184 PRO A N 1
ATOM 1435 C CA . PRO A 1 184 ? 1.320 5.628 -11.874 1.00 92.12 184 PRO A CA 1
ATOM 1436 C C . PRO A 1 184 ? 1.427 6.890 -12.736 1.00 92.12 184 PRO A C 1
ATOM 1438 O O . PRO A 1 184 ? 2.259 7.751 -12.466 1.00 92.12 184 PRO A O 1
ATOM 1441 N N . GLU A 1 185 ? 0.521 7.063 -13.698 1.00 91.38 185 GLU A N 1
ATOM 1442 C CA . GLU A 1 185 ? 0.519 8.184 -14.643 1.00 91.38 185 GLU A CA 1
ATOM 1443 C C . GLU A 1 185 ? 0.238 9.512 -13.933 1.00 91.38 185 GLU A C 1
ATOM 1445 O O . GLU A 1 185 ? 0.913 10.512 -14.174 1.00 91.38 185 GLU A O 1
ATOM 1450 N N . ASN A 1 186 ? -0.722 9.524 -13.005 1.00 89.62 186 ASN A N 1
ATOM 1451 C CA . ASN A 1 186 ? -1.009 10.703 -12.191 1.00 89.62 186 ASN A CA 1
ATOM 1452 C C . ASN A 1 186 ? 0.123 11.020 -11.209 1.00 89.62 186 ASN A C 1
ATOM 1454 O O . ASN A 1 186 ? 0.385 12.195 -10.941 1.00 89.62 186 ASN A O 1
ATOM 1458 N N . ALA A 1 187 ? 0.792 9.990 -10.685 1.00 89.00 187 ALA A N 1
ATOM 1459 C CA . ALA A 1 187 ? 1.957 10.138 -9.822 1.00 89.00 187 ALA A CA 1
ATOM 1460 C C . ALA A 1 187 ? 3.214 10.588 -10.587 1.00 89.00 187 ALA A C 1
ATOM 1462 O O . ALA A 1 187 ? 4.115 11.158 -9.971 1.00 89.00 187 ALA A O 1
ATOM 1463 N N . GLY A 1 188 ? 3.269 10.345 -11.903 1.00 90.25 188 GLY A N 1
ATOM 1464 C CA . GLY A 1 188 ? 4.458 10.498 -12.745 1.00 90.25 188 GLY A CA 1
ATOM 1465 C C . GLY A 1 188 ? 5.503 9.396 -12.525 1.00 90.25 188 GLY A C 1
ATOM 1466 O O . GLY A 1 188 ? 6.694 9.657 -12.675 1.00 90.25 188 GLY A O 1
ATOM 1467 N N . ILE A 1 189 ? 5.076 8.213 -12.077 1.00 90.38 189 ILE A N 1
ATOM 1468 C CA . ILE A 1 189 ? 5.947 7.066 -11.806 1.00 90.38 189 ILE A CA 1
ATOM 1469 C C . ILE A 1 189 ? 5.856 6.104 -12.987 1.00 90.38 189 ILE A C 1
ATOM 1471 O O . ILE A 1 189 ? 4.808 5.507 -13.225 1.00 90.38 189 ILE A O 1
ATOM 1475 N N . ASP A 1 190 ? 6.973 5.905 -13.677 1.00 91.31 190 ASP A N 1
ATOM 1476 C CA . ASP A 1 190 ? 7.040 4.973 -14.797 1.00 91.31 190 ASP A CA 1
ATOM 1477 C C . ASP A 1 190 ? 7.227 3.536 -14.291 1.00 91.31 190 ASP A C 1
ATOM 1479 O O . ASP A 1 190 ? 8.212 3.203 -13.616 1.00 91.31 190 ASP A O 1
ATOM 1483 N N . ILE A 1 191 ? 6.276 2.671 -14.641 1.00 92.06 191 ILE A N 1
ATOM 1484 C CA . ILE A 1 191 ? 6.369 1.218 -14.486 1.00 92.06 191 ILE A CA 1
ATOM 1485 C C . ILE A 1 191 ? 5.923 0.535 -15.783 1.00 92.06 191 ILE A C 1
ATOM 1487 O O . ILE A 1 191 ? 5.098 1.088 -16.507 1.00 92.06 191 ILE A O 1
ATOM 1491 N N . PRO A 1 192 ? 6.419 -0.674 -16.091 1.00 91.69 192 PRO A N 1
ATOM 1492 C CA . PRO A 1 192 ? 5.954 -1.419 -17.256 1.00 91.69 192 PRO A CA 1
ATOM 1493 C C . PRO A 1 192 ? 4.441 -1.675 -17.224 1.00 91.69 192 PRO A C 1
ATOM 1495 O O . PRO A 1 192 ? 3.913 -2.123 -16.208 1.00 91.69 192 PRO A O 1
ATOM 1498 N N . ASP A 1 193 ? 3.763 -1.508 -18.363 1.00 87.88 193 ASP A N 1
ATOM 1499 C CA . ASP A 1 193 ? 2.300 -1.662 -18.490 1.00 87.88 193 ASP A CA 1
ATOM 1500 C C . ASP A 1 193 ? 1.772 -3.043 -18.087 1.00 87.88 193 ASP A C 1
ATOM 1502 O O . ASP A 1 193 ? 0.597 -3.222 -17.782 1.00 87.88 193 ASP A O 1
ATOM 1506 N N . VAL A 1 194 ? 2.636 -4.053 -18.073 1.00 91.75 194 VAL A N 1
ATOM 1507 C CA . VAL A 1 194 ? 2.272 -5.411 -17.665 1.00 91.75 194 VAL A CA 1
ATOM 1508 C C . VAL A 1 194 ? 2.318 -5.620 -16.152 1.00 91.75 194 VAL A C 1
ATOM 1510 O O . VAL A 1 194 ? 1.833 -6.656 -15.689 1.00 91.75 194 VAL A O 1
ATOM 1513 N N . ASN A 1 195 ? 2.920 -4.705 -15.388 1.00 95.56 195 ASN A N 1
ATOM 1514 C CA . ASN A 1 195 ? 3.163 -4.875 -13.960 1.00 95.56 195 ASN A CA 1
ATOM 1515 C C . ASN A 1 195 ? 1.970 -4.381 -13.128 1.00 95.56 195 ASN A C 1
ATOM 1517 O O . ASN A 1 195 ? 1.523 -3.249 -13.311 1.00 95.56 195 ASN A O 1
ATOM 1521 N N . PRO A 1 196 ? 1.465 -5.202 -12.188 1.00 97.44 196 PRO A N 1
ATOM 1522 C CA . PRO A 1 196 ? 0.489 -4.743 -11.213 1.00 97.44 196 PRO A CA 1
ATOM 1523 C C . PRO A 1 196 ? 1.141 -3.801 -10.208 1.00 97.44 196 PRO A C 1
ATOM 1525 O O . PRO A 1 196 ? 2.315 -3.977 -9.885 1.00 97.44 196 PRO A O 1
ATOM 1528 N N . TYR A 1 197 ? 0.374 -2.875 -9.646 1.00 97.19 197 TYR A N 1
ATOM 1529 C CA . TYR A 1 197 ? 0.807 -1.999 -8.556 1.00 97.19 197 TYR A CA 1
ATOM 1530 C C . TYR A 1 197 ? -0.247 -1.968 -7.447 1.00 97.19 197 TYR A C 1
ATOM 1532 O O . TYR A 1 197 ? -1.410 -2.316 -7.668 1.00 97.19 197 TYR A O 1
ATOM 1540 N N . LEU A 1 198 ? 0.169 -1.584 -6.241 1.00 97.44 198 LEU A N 1
ATOM 1541 C CA . LEU A 1 198 ? -0.691 -1.537 -5.060 1.00 97.44 198 LEU A CA 1
ATOM 1542 C C . LEU A 1 198 ? -0.936 -0.083 -4.642 1.00 97.44 198 LEU A C 1
ATOM 1544 O O . LEU A 1 198 ? -0.002 0.704 -4.536 1.00 97.44 198 LEU A O 1
ATOM 1548 N N . ALA A 1 199 ? -2.190 0.268 -4.387 1.00 95.19 199 ALA A N 1
ATOM 1549 C CA . ALA A 1 199 ? -2.629 1.593 -3.970 1.00 95.19 199 ALA A CA 1
ATOM 1550 C C . ALA A 1 199 ? -3.365 1.493 -2.624 1.00 95.19 199 ALA A C 1
ATOM 1552 O O . ALA A 1 199 ? -4.446 0.914 -2.540 1.00 95.19 199 ALA A O 1
ATOM 1553 N N . LEU A 1 200 ? -2.788 2.050 -1.561 1.00 95.25 200 LEU A N 1
ATOM 1554 C CA . LEU A 1 200 ? -3.380 2.049 -0.223 1.00 95.25 200 LEU A CA 1
ATOM 1555 C C . LEU A 1 200 ? -3.854 3.452 0.144 1.00 95.25 200 LEU A C 1
ATOM 1557 O O . LEU A 1 200 ? -3.060 4.394 0.156 1.00 95.25 200 LEU A O 1
ATOM 1561 N N . PHE A 1 201 ? -5.140 3.593 0.444 1.00 92.88 201 PHE A N 1
ATOM 1562 C CA . PHE A 1 201 ? -5.718 4.852 0.899 1.00 92.88 201 PHE A CA 1
ATOM 1563 C C . PHE A 1 201 ? -5.977 4.788 2.402 1.00 92.88 201 PHE A C 1
ATOM 1565 O O . PHE A 1 201 ? -6.747 3.947 2.864 1.00 92.88 201 PHE A O 1
ATOM 1572 N N . PHE A 1 202 ? -5.332 5.658 3.173 1.00 92.00 202 PHE A N 1
ATOM 1573 C CA . PHE A 1 202 ? -5.504 5.745 4.620 1.00 92.00 202 PHE A CA 1
ATOM 1574 C C . PHE A 1 202 ? -6.263 7.021 4.955 1.00 92.00 202 PHE A C 1
ATOM 1576 O O . PHE A 1 202 ? -5.756 8.118 4.721 1.00 92.00 202 PHE A O 1
ATOM 1583 N N . ASP A 1 203 ? -7.444 6.879 5.544 1.00 88.88 203 ASP A N 1
ATOM 1584 C CA . ASP A 1 203 ? -8.163 7.985 6.160 1.00 88.88 203 ASP A CA 1
ATOM 1585 C C . ASP A 1 203 ? -8.178 7.789 7.669 1.00 88.88 203 ASP A C 1
ATOM 1587 O O . ASP A 1 203 ? -8.939 6.986 8.201 1.00 88.88 203 ASP A O 1
ATOM 1591 N N . LEU A 1 204 ? -7.286 8.483 8.372 1.00 86.81 204 LEU A N 1
ATOM 1592 C CA . LEU A 1 204 ? -7.085 8.241 9.801 1.00 86.81 204 LEU A CA 1
ATOM 1593 C C . LEU A 1 204 ? -8.055 9.037 10.686 1.00 86.81 204 LEU A C 1
ATOM 1595 O O . LEU A 1 204 ? -8.164 8.742 11.875 1.00 86.81 204 LEU A O 1
ATOM 1599 N N . ASN A 1 205 ? -8.761 10.021 10.119 1.00 81.12 205 ASN A N 1
ATOM 1600 C CA . ASN A 1 205 ? -9.664 10.917 10.851 1.00 81.12 205 ASN A CA 1
ATOM 1601 C C . ASN A 1 205 ? -11.143 10.650 10.584 1.00 81.12 205 ASN A C 1
ATOM 1603 O O . ASN A 1 205 ? -11.997 11.094 11.357 1.00 81.12 205 ASN A O 1
ATOM 1607 N N . TYR A 1 206 ? -11.462 9.949 9.503 1.00 82.88 206 TYR A N 1
ATOM 1608 C CA . TYR A 1 206 ? -12.822 9.601 9.150 1.00 82.88 206 TYR A CA 1
ATOM 1609 C C . TYR A 1 206 ? -13.013 8.084 9.125 1.00 82.88 206 TYR A C 1
ATOM 1611 O O . TYR A 1 206 ? -12.150 7.312 8.718 1.00 82.88 206 TYR A O 1
ATOM 1619 N N . SER A 1 207 ? -14.185 7.653 9.587 1.00 83.06 207 SER A N 1
ATOM 1620 C CA . SER A 1 207 ? -14.623 6.270 9.463 1.00 83.06 207 SER A CA 1
ATOM 1621 C C . SER A 1 207 ? -16.132 6.237 9.215 1.00 83.06 207 SER A C 1
ATOM 1623 O O . SER A 1 207 ? -16.883 6.773 10.048 1.00 83.06 207 SER A O 1
ATOM 1625 N N . PRO A 1 208 ? -16.588 5.670 8.077 1.00 83.25 208 PRO A N 1
ATOM 1626 C CA . PRO A 1 208 ? -18.004 5.513 7.776 1.00 83.25 208 PRO A CA 1
ATOM 1627 C C . PRO A 1 208 ? -18.732 4.736 8.873 1.00 83.25 208 PRO A C 1
ATOM 1629 O O . PRO A 1 208 ? -18.186 3.806 9.464 1.00 83.25 208 PRO A O 1
ATOM 1632 N N . GLN A 1 209 ? -20.000 5.069 9.123 1.00 83.56 209 GLN A N 1
ATOM 1633 C CA . GLN A 1 209 ? -20.799 4.339 10.117 1.00 83.56 209 GLN A CA 1
ATOM 1634 C C . GLN A 1 209 ? -20.948 2.855 9.760 1.00 83.56 209 GLN A C 1
ATOM 1636 O O . GLN A 1 209 ? -20.893 2.011 10.646 1.00 83.56 209 GLN A O 1
ATOM 1641 N N . THR A 1 210 ? -21.050 2.537 8.468 1.00 81.69 210 THR A N 1
ATOM 1642 C CA . THR A 1 210 ? -21.073 1.158 7.960 1.00 81.69 210 THR A CA 1
ATOM 1643 C C . THR A 1 210 ? -19.807 0.388 8.333 1.00 81.69 210 THR A C 1
ATOM 1645 O O . THR A 1 210 ? -19.891 -0.754 8.770 1.00 81.69 210 THR A O 1
ATOM 1648 N N . VAL A 1 211 ? -18.636 1.027 8.246 1.00 84.44 211 VAL A N 1
ATOM 1649 C CA . VAL A 1 211 ? -17.354 0.430 8.646 1.00 84.44 211 VAL A CA 1
ATOM 1650 C C . VAL A 1 211 ? -17.300 0.220 10.156 1.00 84.44 211 VAL A C 1
ATOM 1652 O O . VAL A 1 211 ? -16.927 -0.860 10.602 1.00 84.44 211 VAL A O 1
ATOM 1655 N N . LYS A 1 212 ? -17.731 1.204 10.956 1.00 84.62 212 LYS A N 1
ATOM 1656 C CA . LYS A 1 212 ? -17.792 1.064 12.423 1.00 84.62 212 LYS A CA 1
ATOM 1657 C C . LYS A 1 212 ? -18.705 -0.082 12.857 1.00 84.62 212 LYS A C 1
ATOM 1659 O O . LYS A 1 212 ? -18.367 -0.819 13.778 1.00 84.62 212 LYS A O 1
ATOM 1664 N N . GLN A 1 213 ? -19.848 -0.236 12.191 1.00 84.69 213 GLN A N 1
ATOM 1665 C CA . GLN A 1 213 ? -20.788 -1.327 12.446 1.00 84.69 213 GLN A CA 1
ATOM 1666 C C . GLN A 1 213 ? -20.187 -2.684 12.068 1.00 84.69 213 GLN A C 1
ATOM 1668 O O . GLN A 1 213 ? -20.190 -3.587 12.897 1.00 84.69 213 GLN A O 1
ATOM 1673 N N . ALA A 1 214 ? -19.596 -2.807 10.878 1.00 84.56 214 ALA A N 1
ATOM 1674 C CA . ALA A 1 214 ? -18.928 -4.033 10.435 1.00 84.56 214 ALA A CA 1
ATOM 1675 C C . ALA A 1 214 ? -17.736 -4.417 11.333 1.00 84.56 214 ALA A C 1
ATOM 1677 O O . ALA A 1 214 ? -17.498 -5.589 11.604 1.00 84.56 214 ALA A O 1
ATOM 1678 N N . GLN A 1 215 ? -17.005 -3.437 11.870 1.00 76.69 215 GLN A N 1
ATOM 1679 C CA . GLN A 1 215 ? -15.926 -3.689 12.830 1.00 76.69 215 GLN A CA 1
ATOM 1680 C C . GLN A 1 215 ? -16.440 -4.209 14.182 1.00 76.69 215 GLN A C 1
ATOM 1682 O O . GLN A 1 215 ? -15.738 -4.987 14.831 1.00 76.69 215 GLN A O 1
ATOM 1687 N N . ALA A 1 216 ? -17.651 -3.828 14.593 1.00 78.75 216 ALA A N 1
ATOM 1688 C CA . ALA A 1 216 ? -18.307 -4.335 15.800 1.00 78.75 216 ALA A CA 1
ATOM 1689 C C . ALA A 1 216 ? -19.071 -5.659 15.582 1.00 78.75 216 ALA A C 1
ATOM 1691 O O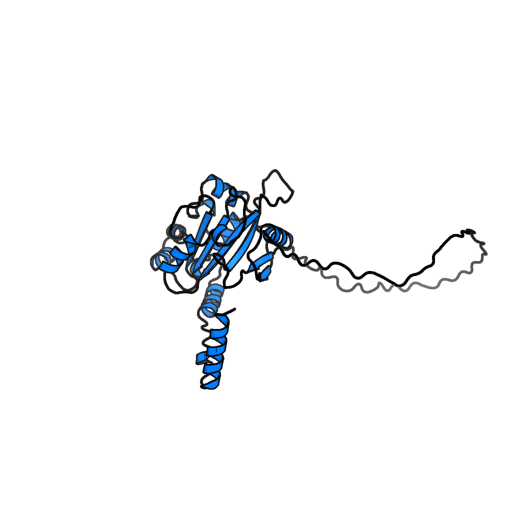 . ALA A 1 216 ? -19.436 -6.308 16.561 1.00 78.75 216 ALA A O 1
ATOM 1692 N N . GLY A 1 217 ? -19.327 -6.024 14.322 1.00 77.00 217 GLY A N 1
ATOM 1693 C CA . GLY A 1 217 ? -20.060 -7.218 13.904 1.00 77.00 217 GLY A CA 1
ATOM 1694 C C . GLY A 1 217 ? -19.170 -8.431 13.621 1.00 77.00 217 GLY A C 1
ATOM 1695 O O . GLY A 1 217 ? -18.123 -8.618 14.250 1.00 77.00 217 GLY A O 1
ATOM 1696 N N . ASP A 1 218 ? -19.612 -9.269 12.683 1.00 75.69 218 ASP A N 1
ATOM 1697 C CA . ASP A 1 218 ? -18.936 -10.512 12.310 1.00 75.69 218 ASP A CA 1
ATOM 1698 C C . ASP A 1 218 ? -17.605 -10.227 11.572 1.00 75.69 218 ASP A C 1
ATOM 1700 O O . ASP A 1 218 ? -17.520 -9.286 10.776 1.00 75.69 218 ASP A O 1
ATOM 1704 N N . PRO A 1 219 ? -16.538 -11.014 11.805 1.00 70.25 219 PRO A N 1
ATOM 1705 C CA . PRO A 1 219 ? -15.314 -10.964 11.008 1.00 70.25 219 PRO A CA 1
ATOM 1706 C C . PRO A 1 219 ? -15.509 -10.950 9.483 1.00 70.25 219 PRO A C 1
ATOM 1708 O O . PRO A 1 219 ? -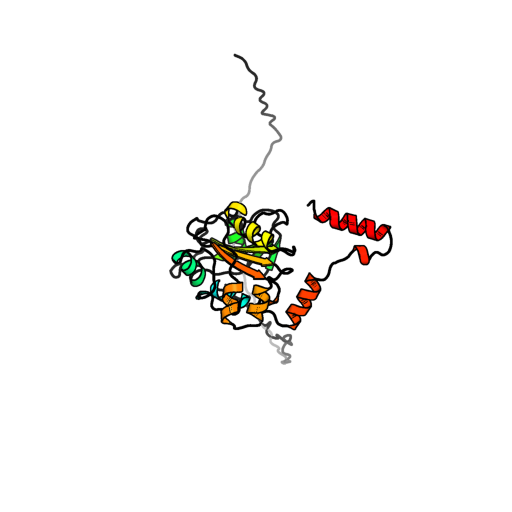14.716 -10.295 8.800 1.00 70.25 219 PRO A O 1
ATOM 1711 N N . GLU A 1 220 ? -16.524 -11.627 8.936 1.00 73.69 220 GLU A N 1
ATOM 1712 C CA . GLU A 1 220 ? -16.777 -11.623 7.484 1.00 73.69 220 GLU A CA 1
ATOM 1713 C C . GLU A 1 220 ? -17.186 -10.239 6.959 1.00 73.69 220 GLU A C 1
ATOM 1715 O O . GLU A 1 220 ? -16.729 -9.817 5.890 1.00 73.69 220 GLU A O 1
ATOM 1720 N N . ASP A 1 221 ? -17.943 -9.474 7.748 1.00 76.94 221 ASP A N 1
ATOM 1721 C CA . ASP A 1 221 ? -18.373 -8.119 7.387 1.00 76.94 221 ASP A CA 1
ATOM 1722 C C . ASP A 1 221 ? -17.182 -7.156 7.274 1.00 76.94 221 ASP A C 1
ATOM 1724 O O . ASP A 1 221 ? -17.222 -6.177 6.520 1.00 76.94 221 ASP A O 1
ATOM 1728 N N . ARG A 1 222 ? -16.078 -7.450 7.974 1.00 83.19 222 ARG A N 1
ATOM 1729 C CA . ARG A 1 222 ? -14.863 -6.625 7.965 1.00 83.19 222 ARG A CA 1
ATOM 1730 C C . ARG A 1 222 ? -14.142 -6.658 6.625 1.00 83.19 222 ARG A C 1
ATOM 1732 O O . ARG A 1 222 ? -13.526 -5.658 6.263 1.00 83.19 222 ARG A O 1
ATOM 1739 N N . VAL A 1 223 ? -14.220 -7.755 5.869 1.00 88.94 223 VAL A N 1
ATOM 1740 C CA . VAL A 1 223 ? -13.493 -7.902 4.594 1.00 88.94 223 VAL A CA 1
ATOM 1741 C C . VAL A 1 223 ? -13.902 -6.808 3.612 1.00 88.94 223 VAL A C 1
ATOM 1743 O O . VAL A 1 223 ? -13.046 -6.145 3.024 1.00 88.94 223 VAL A O 1
ATOM 1746 N N . ASN A 1 224 ? -15.205 -6.553 3.501 1.00 88.38 224 ASN A N 1
ATOM 1747 C CA . ASN A 1 224 ? -15.751 -5.558 2.581 1.00 88.38 224 ASN A CA 1
ATOM 1748 C C . ASN A 1 224 ? -15.437 -4.114 3.002 1.00 88.38 224 ASN A C 1
ATOM 1750 O O . ASN A 1 224 ? -15.469 -3.216 2.164 1.00 88.38 224 ASN A O 1
ATOM 1754 N N . THR A 1 225 ? -15.071 -3.871 4.267 1.00 90.31 225 THR A N 1
ATOM 1755 C CA . THR A 1 225 ? -14.713 -2.520 4.743 1.00 90.31 225 THR A CA 1
ATOM 1756 C C . THR A 1 225 ? -13.423 -1.979 4.134 1.00 90.31 225 THR A C 1
AT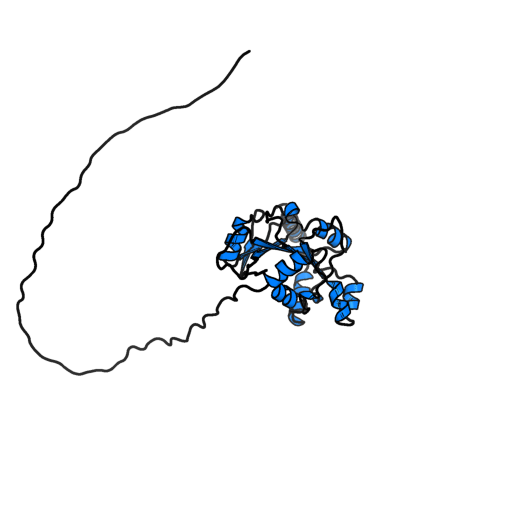OM 1758 O O . THR A 1 225 ? -13.233 -0.764 4.104 1.00 90.31 225 THR A O 1
ATOM 1761 N N . TYR A 1 226 ? -12.564 -2.862 3.615 1.00 92.38 226 TYR A N 1
ATOM 1762 C CA . TYR A 1 226 ? -11.332 -2.479 2.929 1.00 92.38 226 TYR A CA 1
ATOM 1763 C C . TYR A 1 226 ? -11.534 -2.179 1.444 1.00 92.38 226 TYR A C 1
ATOM 1765 O O . TYR A 1 226 ? -10.580 -1.798 0.761 1.00 92.38 226 TYR A O 1
ATOM 1773 N N . GLN A 1 227 ? -12.748 -2.357 0.918 1.00 90.31 227 GLN A N 1
ATOM 1774 C CA . GLN A 1 227 ? -13.031 -2.082 -0.480 1.00 90.31 227 GLN A CA 1
ATOM 1775 C C . GLN A 1 227 ? -13.056 -0.574 -0.722 1.00 90.31 227 GLN A C 1
ATOM 1777 O O . GLN A 1 227 ? -13.923 0.146 -0.228 1.00 90.31 227 GLN A O 1
ATOM 1782 N N . LEU A 1 228 ? -12.107 -0.093 -1.522 1.00 83.44 228 LEU A N 1
ATOM 1783 C CA . LEU A 1 228 ? -12.101 1.296 -1.956 1.00 83.44 228 LEU A CA 1
ATOM 1784 C C . LEU A 1 228 ? -13.239 1.492 -2.983 1.00 83.44 228 LEU A C 1
ATOM 1786 O O . LEU A 1 228 ? -13.275 0.750 -3.973 1.00 83.44 228 LEU A O 1
ATOM 1790 N N . PRO A 1 229 ? -14.176 2.441 -2.779 1.00 75.19 229 PRO A N 1
ATOM 1791 C CA . PRO A 1 229 ? -15.323 2.615 -3.671 1.00 75.19 229 PRO A CA 1
ATOM 1792 C C . PRO A 1 229 ? -14.864 2.848 -5.109 1.00 75.19 229 PRO A C 1
ATOM 1794 O O . PRO A 1 229 ? -14.011 3.696 -5.328 1.00 75.19 229 PRO A O 1
ATOM 1797 N N . ALA A 1 230 ? -15.394 2.107 -6.083 1.00 69.69 230 ALA A N 1
ATOM 1798 C CA . ALA A 1 230 ? -14.948 2.205 -7.472 1.00 69.69 230 ALA A CA 1
ATOM 1799 C C . ALA A 1 230 ? -15.432 3.507 -8.136 1.00 69.69 230 ALA A C 1
ATOM 1801 O O . ALA A 1 230 ? -16.635 3.738 -8.257 1.00 69.69 230 ALA A O 1
ATOM 1802 N N . GLN A 1 231 ? -14.498 4.334 -8.603 1.00 72.00 231 GLN A N 1
ATOM 1803 C CA . GLN A 1 231 ? -14.757 5.546 -9.378 1.00 72.00 231 GLN A CA 1
ATOM 1804 C C . GLN A 1 231 ? -13.789 5.660 -10.560 1.00 72.00 231 GLN A C 1
ATOM 1806 O O . GLN A 1 231 ? -12.587 5.433 -10.438 1.00 72.00 231 GLN A O 1
ATOM 1811 N N . GLY A 1 232 ? -14.318 6.063 -11.716 1.00 71.69 232 GLY A N 1
ATOM 1812 C CA . GLY A 1 232 ? -13.548 6.185 -12.954 1.00 71.69 232 GLY A CA 1
ATOM 1813 C C . GLY A 1 232 ? -13.426 4.879 -13.746 1.00 71.69 232 GLY A C 1
ATOM 1814 O O . GLY A 1 232 ? -14.164 3.917 -13.535 1.00 71.69 232 GLY A O 1
ATOM 1815 N N . LYS A 1 233 ? -12.523 4.874 -14.733 1.00 79.56 233 LYS A N 1
ATOM 1816 C CA . LYS A 1 233 ? -12.282 3.692 -15.568 1.00 79.56 233 LYS A CA 1
ATOM 1817 C C . LYS A 1 233 ? -11.457 2.668 -14.776 1.00 79.56 233 LYS A C 1
ATOM 1819 O O . LYS A 1 233 ? -10.425 3.060 -14.237 1.00 79.56 233 LYS A O 1
ATOM 1824 N N . PRO A 1 234 ? -11.863 1.387 -14.741 1.00 83.69 234 PRO A N 1
ATOM 1825 C CA . PRO A 1 234 ? -11.090 0.339 -14.085 1.00 83.69 234 PRO A CA 1
ATOM 1826 C C . PRO A 1 234 ? -9.663 0.252 -14.642 1.00 83.69 234 PRO A C 1
ATOM 1828 O O . PRO A 1 234 ? -9.493 0.052 -15.846 1.00 83.69 234 PRO A O 1
ATOM 1831 N N . ASP A 1 235 ? -8.649 0.350 -13.778 1.00 90.19 235 ASP A N 1
ATOM 1832 C CA . ASP A 1 235 ? -7.293 -0.094 -14.113 1.00 90.19 235 ASP A CA 1
ATOM 1833 C C . ASP A 1 235 ? -7.154 -1.559 -13.686 1.00 90.19 235 ASP A C 1
ATOM 1835 O O . ASP A 1 235 ? -7.263 -1.914 -12.510 1.00 90.19 235 ASP A O 1
ATOM 1839 N N . VAL A 1 236 ? -6.928 -2.427 -14.669 1.00 93.44 236 VAL A N 1
ATOM 1840 C CA . VAL A 1 236 ? -6.790 -3.875 -14.474 1.00 93.44 236 VAL A CA 1
ATOM 1841 C C . VAL A 1 236 ? -5.473 -4.268 -13.796 1.00 93.44 236 VAL A C 1
ATOM 1843 O O . VAL A 1 236 ? -5.306 -5.430 -13.422 1.00 93.44 236 VAL A O 1
ATOM 1846 N N . ARG A 1 237 ? -4.529 -3.333 -13.649 1.00 95.06 237 ARG A N 1
ATOM 1847 C CA . ARG A 1 237 ? -3.233 -3.506 -12.972 1.00 95.06 237 ARG A CA 1
ATOM 1848 C C . ARG A 1 237 ? -3.287 -3.084 -11.505 1.00 95.06 237 ARG A C 1
ATOM 1850 O O . ARG A 1 237 ? -2.441 -3.515 -10.724 1.00 95.06 237 ARG A O 1
ATOM 1857 N N . GLN A 1 238 ? -4.250 -2.241 -11.136 1.00 94.50 238 GLN A N 1
ATOM 1858 C CA . GLN A 1 238 ? -4.313 -1.624 -9.817 1.00 94.50 238 GLN A CA 1
ATOM 1859 C C . GLN A 1 238 ? -4.991 -2.535 -8.801 1.00 94.50 238 GLN A C 1
ATOM 1861 O O . GLN A 1 238 ? -6.208 -2.720 -8.839 1.00 94.50 238 GLN A O 1
ATOM 1866 N N . ALA A 1 239 ? -4.223 -3.019 -7.828 1.00 95.56 239 ALA A N 1
ATOM 1867 C CA . ALA A 1 239 ? -4.785 -3.469 -6.564 1.00 95.56 239 ALA A CA 1
ATOM 1868 C C . ALA A 1 239 ? -5.016 -2.254 -5.664 1.00 95.56 239 ALA A C 1
ATOM 1870 O O . ALA A 1 239 ? -4.121 -1.419 -5.529 1.00 95.56 239 ALA A O 1
ATOM 1871 N N . SER A 1 240 ? -6.178 -2.152 -5.020 1.00 94.44 240 SER A N 1
ATOM 1872 C CA . SER A 1 240 ? -6.428 -1.074 -4.057 1.00 94.44 240 SER A CA 1
ATOM 1873 C C . SER A 1 240 ? -7.161 -1.524 -2.803 1.00 94.44 240 SER A C 1
ATOM 1875 O O . SER A 1 240 ? -7.949 -2.465 -2.846 1.00 94.44 240 SER A O 1
ATOM 1877 N N . LEU A 1 241 ? -6.871 -0.849 -1.688 1.00 94.56 241 LEU A N 1
ATOM 1878 C CA . LEU A 1 241 ? -7.555 -1.009 -0.403 1.00 94.56 241 LEU A CA 1
ATOM 1879 C C . LEU A 1 241 ? -7.707 0.347 0.290 1.00 94.56 241 LEU A C 1
ATOM 1881 O O . LEU A 1 241 ? -6.874 1.243 0.114 1.00 94.56 241 LEU A O 1
ATOM 1885 N N . VAL A 1 242 ? -8.737 0.463 1.125 1.00 92.62 242 VAL A N 1
ATOM 1886 C CA . VAL A 1 242 ? -8.961 1.605 2.016 1.00 92.62 242 VAL A CA 1
ATOM 1887 C C . VAL A 1 242 ? -8.870 1.204 3.484 1.00 92.62 242 VAL A C 1
ATOM 1889 O O . VAL A 1 242 ? -9.304 0.124 3.869 1.00 92.62 242 VAL A O 1
ATOM 1892 N N . PHE A 1 243 ? -8.312 2.087 4.308 1.00 92.81 243 PHE A N 1
ATOM 1893 C CA . PHE A 1 243 ? -8.204 1.928 5.753 1.00 92.81 243 PHE A CA 1
ATOM 1894 C C . PHE A 1 243 ? -8.817 3.150 6.430 1.00 92.81 243 PHE A C 1
ATOM 1896 O O . PHE A 1 243 ? -8.257 4.245 6.373 1.00 92.81 243 PHE A O 1
ATOM 1903 N N . TYR A 1 244 ? -9.972 2.946 7.059 1.00 90.06 244 TYR A N 1
ATOM 1904 C CA . TYR A 1 244 ? -10.717 3.981 7.766 1.00 90.06 244 TYR A CA 1
ATOM 1905 C C . TYR A 1 244 ? -10.476 3.899 9.277 1.00 90.06 244 TYR A C 1
ATOM 1907 O O . TYR A 1 244 ? -10.935 2.971 9.951 1.00 90.06 244 TYR A O 1
ATOM 1915 N N . GLY A 1 245 ? -9.789 4.902 9.813 1.00 89.12 245 GLY A N 1
ATOM 1916 C CA . GLY A 1 245 ? -9.366 4.976 11.205 1.00 89.12 245 GLY A CA 1
ATOM 1917 C C . GLY A 1 245 ? -8.315 3.928 11.581 1.00 89.12 245 GLY A C 1
ATOM 1918 O O . GLY A 1 245 ? -7.950 3.040 10.809 1.00 89.12 245 GLY A O 1
ATOM 1919 N N . LEU A 1 246 ? -7.826 4.016 12.818 1.00 90.62 246 LEU A N 1
ATOM 1920 C CA . LEU A 1 246 ? -6.812 3.085 13.322 1.00 90.62 246 LEU A CA 1
ATOM 1921 C C . LEU A 1 246 ? -7.334 1.662 13.546 1.00 90.62 246 LEU A C 1
ATOM 1923 O O . LEU A 1 246 ? -6.540 0.724 13.623 1.00 90.62 246 LEU A O 1
ATOM 1927 N N . ASP A 1 247 ? -8.652 1.482 13.631 1.00 89.69 247 ASP A N 1
ATOM 1928 C CA . ASP A 1 247 ? -9.256 0.165 13.825 1.00 89.69 247 ASP A CA 1
ATOM 1929 C C . ASP A 1 247 ? -9.205 -0.725 12.588 1.00 89.69 247 ASP A C 1
ATOM 1931 O O . ASP A 1 247 ? -9.261 -1.945 12.726 1.00 89.69 247 ASP A O 1
ATOM 1935 N N . ALA A 1 248 ? -8.975 -0.143 11.409 1.00 91.06 248 ALA A N 1
ATOM 1936 C CA . ALA A 1 248 ? -8.721 -0.897 10.187 1.00 91.06 248 ALA A CA 1
ATOM 1937 C C . ALA A 1 248 ? -7.373 -1.647 10.204 1.00 91.06 248 ALA A C 1
ATOM 1939 O O . ALA A 1 248 ? -7.166 -2.537 9.381 1.00 91.06 248 ALA A O 1
ATOM 1940 N N . PHE A 1 249 ? -6.450 -1.323 11.115 1.00 92.94 249 PHE A N 1
ATOM 1941 C CA . PHE A 1 249 ? -5.143 -1.976 11.198 1.00 92.94 249 PHE A CA 1
ATOM 1942 C C . PHE A 1 249 ? -5.130 -3.033 12.302 1.00 92.94 249 PHE A C 1
ATOM 1944 O O . PHE A 1 249 ? -5.094 -2.714 13.494 1.00 92.94 249 PHE A O 1
ATOM 1951 N N . ASN A 1 250 ? -5.123 -4.306 11.909 1.00 90.44 250 ASN A N 1
ATOM 1952 C CA . ASN A 1 250 ? -5.247 -5.419 12.852 1.00 90.44 250 ASN A CA 1
ATOM 1953 C C . ASN A 1 250 ? -3.972 -5.656 13.679 1.00 90.44 250 ASN A C 1
ATOM 1955 O O . ASN A 1 250 ? -4.046 -6.134 14.806 1.00 90.44 250 ASN A O 1
ATOM 1959 N N . PHE A 1 251 ? -2.799 -5.301 13.147 1.00 91.62 251 PHE A N 1
ATOM 1960 C CA . PHE A 1 251 ? -1.525 -5.474 13.856 1.00 91.62 251 PHE A CA 1
ATOM 1961 C C . PHE A 1 251 ? -1.298 -4.472 14.999 1.00 91.62 251 PHE A C 1
ATOM 1963 O O . PHE A 1 251 ? -0.372 -4.652 15.790 1.00 91.62 251 PHE A O 1
ATOM 1970 N N . LEU A 1 252 ? -2.087 -3.395 15.080 1.00 93.38 252 LEU A N 1
ATOM 1971 C CA . LEU A 1 252 ? -1.925 -2.389 16.127 1.00 93.38 252 LEU A CA 1
ATOM 1972 C C . LEU A 1 252 ? -2.560 -2.873 17.434 1.00 93.38 252 LEU A C 1
ATOM 1974 O O . LEU A 1 252 ? -3.750 -3.191 17.472 1.00 93.38 252 LEU A O 1
ATOM 1978 N N . SER A 1 253 ? -1.789 -2.850 18.525 1.00 93.75 253 SER A N 1
ATOM 1979 C CA . SER A 1 253 ? -2.334 -3.113 19.860 1.00 93.75 253 SER A CA 1
ATOM 1980 C C . SER A 1 253 ? -3.311 -2.005 20.290 1.00 93.75 253 SER A C 1
ATOM 1982 O O . SER A 1 253 ? -3.194 -0.867 19.816 1.00 93.75 253 SER A O 1
ATOM 1984 N N . PRO A 1 254 ? -4.253 -2.282 21.210 1.00 93.75 254 PRO A N 1
ATOM 1985 C CA . PRO A 1 254 ? -5.165 -1.265 21.736 1.00 93.75 254 PRO A CA 1
ATOM 1986 C C . PRO A 1 254 ? -4.445 -0.033 22.306 1.00 93.75 254 PRO A C 1
ATOM 1988 O O . PRO A 1 254 ? -4.858 1.101 22.058 1.00 93.75 254 PRO A O 1
ATOM 1991 N N . GLU A 1 255 ? -3.334 -0.232 23.014 1.00 95.19 255 GLU A N 1
ATOM 1992 C CA . GLU A 1 255 ? -2.533 0.841 23.614 1.00 95.19 255 GLU A CA 1
ATOM 1993 C C . GLU A 1 255 ? -1.887 1.711 22.535 1.00 95.19 255 GLU A C 1
ATOM 1995 O O . GLU A 1 255 ? -1.908 2.942 22.622 1.00 95.19 255 GLU A O 1
ATOM 2000 N N . LEU A 1 256 ? -1.351 1.082 21.484 1.00 93.62 256 LEU A N 1
ATOM 2001 C CA . LEU A 1 256 ? -0.747 1.795 20.365 1.00 93.62 256 LEU A CA 1
ATOM 2002 C C . LEU A 1 256 ? -1.804 2.561 19.567 1.00 93.62 256 LEU A C 1
ATOM 2004 O O . LEU A 1 256 ? -1.586 3.728 19.240 1.00 93.62 256 LEU A O 1
ATOM 2008 N N . LYS A 1 257 ? -2.974 1.960 19.322 1.00 92.88 257 LYS A N 1
ATOM 2009 C CA . LYS A 1 257 ? -4.120 2.655 18.720 1.00 92.88 257 LYS A CA 1
ATOM 2010 C C . LYS A 1 257 ? -4.514 3.872 19.549 1.00 92.88 257 LYS A C 1
ATOM 2012 O O . LYS A 1 257 ? -4.708 4.949 18.996 1.00 92.88 257 LYS A O 1
ATOM 2017 N N . GLN A 1 258 ? -4.581 3.746 20.873 1.00 90.50 258 GLN A N 1
ATOM 2018 C CA . GLN A 1 258 ? -4.903 4.868 21.752 1.00 90.50 258 GLN A CA 1
ATOM 2019 C C . GLN A 1 258 ? -3.840 5.976 21.683 1.00 90.50 258 GLN A C 1
ATOM 2021 O O . GLN A 1 258 ? -4.189 7.156 21.612 1.00 90.50 258 GLN A O 1
ATOM 2026 N N . ALA A 1 259 ? -2.553 5.625 21.694 1.00 91.69 259 ALA A N 1
ATOM 2027 C CA . ALA A 1 259 ? -1.454 6.586 21.599 1.00 91.69 259 ALA A CA 1
ATOM 2028 C C . ALA A 1 259 ? -1.433 7.315 20.245 1.00 91.69 259 ALA A C 1
ATOM 2030 O O . ALA A 1 259 ? -1.325 8.540 20.203 1.00 91.69 259 ALA A O 1
ATOM 2031 N N . LEU A 1 260 ? -1.605 6.583 19.144 1.00 90.75 260 LEU A N 1
ATOM 2032 C CA . LEU A 1 260 ? -1.697 7.150 17.800 1.00 90.75 260 LEU A CA 1
ATOM 2033 C C . LEU A 1 260 ? -2.957 8.005 17.639 1.00 90.75 260 LEU A C 1
ATOM 2035 O O . LEU A 1 260 ? -2.867 9.098 17.095 1.00 90.75 260 LEU A O 1
ATOM 2039 N N . ASN A 1 261 ? -4.105 7.586 18.179 1.00 87.19 261 ASN A N 1
ATOM 2040 C CA . ASN A 1 261 ? -5.315 8.410 18.194 1.00 87.19 261 ASN A CA 1
ATOM 2041 C C . ASN A 1 261 ? -5.087 9.709 18.965 1.00 87.19 261 ASN A C 1
ATOM 2043 O O . ASN A 1 261 ? -5.534 10.762 18.515 1.00 87.19 261 ASN A O 1
ATOM 2047 N N . LYS A 1 262 ? -4.373 9.668 20.098 1.00 85.69 262 LYS A N 1
ATOM 2048 C CA . LYS A 1 262 ? -3.968 10.889 20.805 1.00 85.69 262 LYS A CA 1
ATOM 2049 C C . LYS A 1 262 ? -3.087 11.759 19.919 1.00 85.69 262 LYS A C 1
ATOM 2051 O O . LYS A 1 262 ? -3.327 12.954 19.887 1.00 85.69 262 LYS A O 1
ATOM 2056 N N . LEU A 1 263 ? -2.124 11.197 19.189 1.00 84.88 263 LEU A N 1
ATOM 2057 C CA . LEU A 1 263 ? -1.248 11.954 18.286 1.00 84.88 263 LEU A CA 1
ATOM 2058 C C . LEU A 1 263 ? -2.018 12.584 17.115 1.00 84.88 263 LEU A C 1
ATOM 2060 O O . LEU A 1 263 ? -1.863 13.770 16.856 1.00 84.88 263 LEU A O 1
ATOM 2064 N N . ILE A 1 264 ? -2.887 11.822 16.454 1.00 80.06 264 ILE A N 1
ATOM 2065 C CA . ILE A 1 264 ? -3.730 12.285 15.344 1.00 80.06 264 ILE A CA 1
ATOM 2066 C C . ILE A 1 264 ? -4.668 13.409 15.807 1.00 80.06 264 ILE A C 1
ATOM 2068 O O . ILE A 1 264 ? -4.797 14.435 15.143 1.00 80.06 264 ILE A O 1
ATOM 2072 N N . ASN A 1 265 ? -5.288 13.237 16.979 1.00 74.81 265 ASN A N 1
ATOM 2073 C CA . ASN A 1 265 ? -6.170 14.234 17.588 1.00 74.81 265 ASN A CA 1
ATOM 2074 C C . ASN A 1 265 ? -5.419 15.285 18.407 1.00 74.81 265 ASN A C 1
ATOM 2076 O O . ASN A 1 265 ? -6.044 16.202 18.946 1.00 74.81 265 ASN A O 1
ATOM 2080 N N . THR A 1 266 ? -4.088 15.196 18.481 1.00 71.88 266 THR A N 1
ATOM 2081 C CA . THR A 1 266 ? -3.260 16.305 18.934 1.00 71.88 266 THR A CA 1
ATOM 2082 C C . THR A 1 266 ? -3.323 17.311 17.806 1.00 71.88 266 THR A C 1
ATOM 2084 O O . THR A 1 266 ? -2.427 17.420 16.973 1.00 71.88 266 THR A O 1
ATOM 2087 N N . LYS A 1 267 ? -4.409 18.090 17.786 1.00 57.75 267 LYS A N 1
ATOM 2088 C CA . LYS A 1 267 ? -4.331 19.434 17.254 1.00 57.75 267 LYS A CA 1
ATOM 2089 C C . LYS A 1 267 ? -3.137 20.024 17.976 1.00 57.75 267 LYS A C 1
ATOM 2091 O O . LYS A 1 267 ? -3.198 20.266 19.184 1.00 57.75 267 LYS A O 1
ATOM 2096 N N . VAL A 1 268 ? -2.033 20.220 17.260 1.00 54.25 268 VAL A N 1
ATOM 2097 C CA . VAL A 1 268 ? -1.085 21.234 17.679 1.00 54.25 268 VAL A CA 1
ATOM 2098 C C . VAL A 1 268 ? -1.852 22.526 17.473 1.00 54.25 268 VAL A C 1
ATOM 2100 O O . VAL A 1 268 ? -1.739 23.199 16.455 1.00 54.25 268 VAL A O 1
ATOM 2103 N N . ASP A 1 269 ? -2.734 22.816 18.419 1.00 57.16 269 ASP A N 1
ATOM 2104 C CA . ASP A 1 269 ? -3.392 24.087 18.527 1.00 57.16 269 ASP A CA 1
ATOM 2105 C C . ASP A 1 269 ? -2.323 25.025 19.072 1.00 57.16 269 ASP A C 1
ATOM 2107 O O . ASP A 1 269 ? -2.287 25.403 20.240 1.00 57.16 269 ASP A O 1
ATOM 2111 N N . LEU A 1 270 ? -1.348 25.299 18.201 1.00 62.09 270 LEU A N 1
ATOM 2112 C CA . LEU A 1 270 ? -0.302 26.272 18.440 1.00 62.09 270 LEU A CA 1
ATOM 2113 C C . LEU A 1 270 ? -0.963 27.581 18.882 1.00 62.09 270 LEU A C 1
ATOM 2115 O O . LEU A 1 270 ? -0.428 28.261 19.744 1.00 62.09 270 LEU A O 1
ATOM 2119 N N . LEU A 1 271 ? -2.160 27.891 18.371 1.00 60.56 271 LEU A N 1
ATOM 2120 C CA . LEU A 1 271 ? -2.924 29.066 18.767 1.00 60.56 271 LEU A CA 1
ATOM 2121 C C . LEU A 1 271 ? -3.390 29.002 20.224 1.00 60.56 271 LEU A C 1
ATOM 2123 O O . LEU A 1 271 ? -3.178 29.979 20.932 1.00 60.56 271 LEU A O 1
ATOM 2127 N N . SER A 1 272 ? -3.949 27.892 20.715 1.00 63.62 272 SER A N 1
ATOM 2128 C CA . SER A 1 272 ? -4.328 27.796 22.139 1.00 63.62 272 SER A CA 1
ATOM 2129 C C . SER A 1 272 ? -3.144 27.659 23.091 1.00 63.62 272 SER A C 1
ATOM 2131 O O . SER A 1 272 ? -3.273 27.989 24.269 1.00 63.62 272 SER A O 1
ATOM 2133 N N . ARG A 1 273 ? -1.971 27.237 22.604 1.00 66.38 273 ARG A N 1
ATOM 2134 C CA . ARG A 1 273 ? -0.723 27.256 23.388 1.00 66.38 273 ARG A CA 1
ATOM 2135 C C . ARG A 1 273 ? -0.113 28.648 23.539 1.00 66.38 273 ARG A C 1
ATOM 2137 O O . ARG A 1 273 ? 0.749 28.833 24.395 1.00 66.38 273 ARG A O 1
ATOM 2144 N N . HIS A 1 274 ? -0.572 29.613 22.750 1.00 74.56 274 HIS A N 1
ATOM 2145 C CA . HIS A 1 274 ? -0.163 31.005 22.834 1.00 74.56 274 HIS A CA 1
ATOM 2146 C C . HIS A 1 274 ? -1.364 31.872 23.242 1.00 74.56 274 HIS A C 1
ATOM 2148 O O . HIS A 1 274 ? -2.119 32.333 22.389 1.00 74.56 274 HIS A O 1
ATOM 2154 N N . PRO A 1 275 ? -1.588 32.098 24.547 1.00 71.56 275 PRO A N 1
ATOM 2155 C CA . PRO A 1 275 ? -2.703 32.928 25.002 1.00 71.56 275 PRO A CA 1
ATOM 2156 C C . PRO A 1 275 ? -2.518 34.408 24.629 1.00 71.56 275 PRO A C 1
ATOM 2158 O O . PRO A 1 275 ? -3.487 35.164 24.613 1.00 71.56 275 PRO A O 1
ATOM 2161 N N . ASP A 1 276 ? -1.293 34.830 24.313 1.00 84.69 276 ASP A N 1
ATOM 2162 C CA . ASP A 1 276 ? -0.973 36.196 23.930 1.00 84.69 276 ASP A CA 1
ATOM 2163 C C . ASP A 1 276 ? -1.098 36.434 22.413 1.00 84.69 276 ASP A C 1
ATOM 2165 O O . ASP A 1 276 ? -0.854 35.567 21.570 1.00 84.69 276 ASP A O 1
ATOM 2169 N N . VAL A 1 277 ? -1.457 37.669 22.056 1.00 82.06 277 VAL A N 1
ATOM 2170 C CA . VAL A 1 277 ? -1.716 38.094 20.670 1.00 82.06 277 VAL A CA 1
ATOM 2171 C C . VAL A 1 277 ? -0.499 37.882 19.757 1.00 82.06 277 VAL A C 1
ATOM 2173 O O . VAL A 1 277 ? -0.662 37.592 18.567 1.00 82.06 277 VAL A O 1
ATOM 2176 N N . LEU A 1 278 ? 0.721 38.007 20.289 1.00 83.31 278 LEU A N 1
ATOM 2177 C CA . LEU A 1 278 ? 1.954 37.871 19.516 1.00 83.31 278 LEU A CA 1
ATOM 2178 C C . LEU A 1 278 ? 2.238 36.401 19.186 1.00 83.31 278 LEU A C 1
ATOM 2180 O O . LEU A 1 278 ? 2.510 36.082 18.026 1.00 83.31 278 LEU A O 1
ATOM 2184 N N . GLY A 1 279 ? 2.104 35.506 20.161 1.00 78.06 279 GLY A N 1
ATOM 2185 C CA . GLY A 1 279 ? 2.253 34.071 19.965 1.00 78.06 279 GLY A CA 1
ATOM 2186 C C . GLY A 1 279 ? 1.169 33.486 19.052 1.00 78.06 279 GLY A C 1
ATOM 2187 O O . GLY A 1 279 ? 1.491 32.683 18.176 1.00 78.06 279 GLY A O 1
ATOM 2188 N N . GLN A 1 280 ? -0.084 33.960 19.124 1.00 78.50 280 GLN A N 1
ATOM 2189 C CA . GLN A 1 280 ? -1.115 33.574 18.144 1.00 78.50 280 GLN A CA 1
ATOM 2190 C C . GLN A 1 280 ? -0.761 34.037 16.731 1.00 78.50 280 GLN A C 1
ATOM 2192 O O . GLN A 1 280 ? -0.959 33.298 15.767 1.00 78.50 280 GLN A O 1
ATOM 2197 N N . LYS A 1 281 ? -0.234 35.257 16.578 1.00 79.25 281 LYS A N 1
ATOM 2198 C CA . LYS A 1 281 ? 0.184 35.788 15.273 1.00 79.25 281 LYS A CA 1
ATOM 2199 C C . LYS A 1 281 ? 1.361 34.996 14.700 1.00 79.25 281 LYS A C 1
ATOM 2201 O O . LYS A 1 281 ? 1.338 34.672 13.513 1.00 79.25 281 LYS A O 1
ATOM 2206 N N . TYR A 1 282 ? 2.338 34.644 15.533 1.00 78.25 282 TYR A N 1
ATOM 2207 C CA . TYR A 1 282 ? 3.468 33.797 15.155 1.00 78.25 282 TYR A CA 1
ATOM 2208 C C . TYR A 1 282 ? 3.007 32.402 14.729 1.00 78.25 282 TYR A C 1
ATOM 2210 O O . TYR A 1 282 ? 3.347 31.950 13.641 1.00 78.25 282 TYR A O 1
ATOM 2218 N N . ALA A 1 283 ? 2.162 31.753 15.529 1.00 73.25 283 ALA A N 1
ATOM 2219 C CA . ALA A 1 283 ? 1.596 30.449 15.213 1.00 73.25 283 ALA A CA 1
ATOM 2220 C C . ALA A 1 283 ? 0.771 30.459 13.917 1.00 73.25 283 ALA A C 1
ATOM 2222 O O . ALA A 1 283 ? 0.938 29.566 13.091 1.00 73.25 283 ALA A O 1
ATOM 2223 N N . LYS A 1 284 ? -0.053 31.492 13.679 1.00 71.69 284 LYS A N 1
ATOM 2224 C CA . LYS A 1 284 ? -0.759 31.667 12.394 1.00 71.69 284 LYS A CA 1
ATOM 2225 C C . LYS A 1 284 ? 0.223 31.794 11.234 1.00 71.69 284 LYS A C 1
ATOM 2227 O O . LYS A 1 284 ? 0.049 31.129 10.224 1.00 71.69 284 LYS A O 1
ATOM 2232 N N . GLN A 1 285 ? 1.262 32.617 11.368 1.00 72.31 285 GLN A N 1
ATOM 2233 C CA . GLN A 1 285 ? 2.274 32.783 10.319 1.00 72.31 285 GLN A CA 1
ATOM 2234 C C . GLN A 1 285 ? 3.084 31.506 10.068 1.00 72.31 285 GLN A C 1
ATOM 2236 O O . GLN A 1 285 ? 3.414 31.216 8.922 1.00 72.31 285 GLN A O 1
ATOM 2241 N N . PHE A 1 286 ? 3.392 30.744 11.116 1.00 69.62 286 PHE A N 1
ATOM 2242 C CA . PHE A 1 286 ? 4.090 29.466 11.023 1.00 69.62 286 PHE A CA 1
ATOM 2243 C C . PHE A 1 286 ? 3.241 28.420 10.289 1.00 69.62 286 PHE A C 1
ATOM 2245 O O . PHE A 1 286 ? 3.726 27.807 9.344 1.00 69.62 286 PHE A O 1
ATOM 2252 N N . LEU A 1 287 ? 1.960 28.290 10.654 1.00 65.12 287 LEU A N 1
ATOM 2253 C CA . LEU A 1 287 ? 1.010 27.381 10.001 1.00 65.12 287 LEU A CA 1
ATOM 2254 C C . LEU A 1 287 ? 0.724 27.772 8.541 1.00 65.12 287 LEU A C 1
ATOM 2256 O O . LEU A 1 287 ? 0.603 26.904 7.687 1.00 65.12 287 LEU A O 1
ATOM 2260 N N . LEU A 1 288 ? 0.673 29.069 8.228 1.00 54.72 288 LEU A N 1
ATOM 2261 C CA . LEU A 1 288 ? 0.474 29.554 6.857 1.00 54.72 288 LEU A CA 1
ATOM 2262 C C . LEU A 1 288 ? 1.717 29.385 5.967 1.00 54.72 288 LEU A C 1
ATOM 2264 O O . LEU A 1 288 ? 1.588 29.376 4.747 1.00 54.72 288 LEU A O 1
ATOM 2268 N N . ARG A 1 289 ? 2.926 29.259 6.534 1.00 52.88 289 ARG A N 1
ATOM 2269 C CA . ARG A 1 289 ? 4.150 28.999 5.751 1.00 52.88 289 ARG A CA 1
ATOM 2270 C C . ARG A 1 289 ? 4.232 27.564 5.233 1.00 52.88 289 ARG A C 1
ATOM 2272 O O . ARG A 1 289 ? 4.846 27.358 4.192 1.00 52.88 289 ARG A O 1
ATOM 2279 N N . SER A 1 290 ? 3.616 26.600 5.918 1.00 47.28 290 SER A N 1
ATOM 2280 C CA . SER A 1 290 ? 3.559 25.198 5.473 1.00 47.28 290 SER A CA 1
ATOM 2281 C C . SER A 1 290 ? 2.684 24.970 4.236 1.00 47.28 290 SER A C 1
ATOM 2283 O O . SER A 1 290 ? 2.866 23.964 3.561 1.00 47.28 290 SER A O 1
ATOM 2285 N N . ASP A 1 291 ? 1.799 25.912 3.896 1.00 39.66 291 ASP A N 1
ATOM 2286 C CA . ASP A 1 291 ? 0.906 25.805 2.732 1.00 39.66 291 ASP A CA 1
ATOM 2287 C C . ASP A 1 291 ? 1.546 26.319 1.421 1.00 39.66 291 ASP A C 1
ATOM 2289 O O . ASP A 1 291 ? 0.921 26.259 0.363 1.00 39.66 291 ASP A O 1
ATOM 2293 N N . TRP A 1 292 ? 2.789 26.827 1.469 1.00 32.44 292 TRP A N 1
ATOM 2294 C CA . TRP A 1 292 ? 3.467 27.493 0.340 1.00 32.44 292 TRP A CA 1
ATOM 2295 C C . TRP A 1 292 ? 4.873 26.949 0.004 1.00 32.44 292 TRP A C 1
ATOM 2297 O O . TRP A 1 292 ? 5.642 27.643 -0.665 1.00 32.44 292 TRP A O 1
ATOM 2307 N N . SER A 1 293 ? 5.236 25.727 0.421 1.00 32.19 293 SER A N 1
ATOM 2308 C CA . SER A 1 293 ? 6.555 25.121 0.118 1.00 32.19 293 SER A CA 1
ATOM 2309 C C . SER A 1 293 ? 6.500 23.680 -0.384 1.00 32.19 293 SER A C 1
ATOM 2311 O O . SER A 1 293 ? 5.913 22.845 0.337 1.00 32.19 293 SER A O 1
#

Sequence (293 aa):
MNKTVHDLKTLDKARAGTDNKAPDGMDIDSPPDDMKTLDKAPKTSNKAPNIPDSRPVELKEFPGAIPVAKFLETLTGISANTLPLGSIASKQKKRLLEEGMMHWNHFIQRKKTPTTESLMEGLHRGVAMQCQHSQKAFDQVLTIYLKERSRDFLEPKNISFCGVQVKNVQHDTAAQKYQSLMTPENAGIDIPDVNPYLALFFDLNYSPQTVKQAQAGDPEDRVNTYQLPAQGKPDVRQASLVFYGLDAFNFLSPELKQALNKLINTKVDLLSRHPDVLGQKYAKQFLLRSDWS

pLDDT: mean 74.67, std 22.8, range [27.03, 97.75]